Protein AF-F9P397-F1 (afdb_monomer_lite)

Radius of gyration: 23.8 Å; chains: 1; bounding box: 70×50×72 Å

Structure (mmCIF, N/CA/C/O backbone):
data_AF-F9P397-F1
#
_entry.id   AF-F9P397-F1
#
loop_
_atom_site.group_PDB
_atom_site.id
_atom_site.type_symbol
_atom_site.label_atom_id
_atom_site.label_alt_id
_atom_site.label_comp_id
_atom_site.label_asym_id
_atom_site.label_entity_id
_atom_site.label_seq_id
_atom_site.pdbx_PDB_ins_code
_atom_site.Cartn_x
_atom_site.Cartn_y
_atom_site.Cartn_z
_atom_site.occupancy
_atom_site.B_iso_or_equiv
_atom_site.auth_seq_id
_atom_site.auth_comp_id
_atom_site.auth_asym_id
_atom_site.auth_atom_id
_atom_site.pdbx_PDB_model_num
ATOM 1 N N . MET A 1 1 ? -5.891 0.994 -26.237 1.00 42.78 1 MET A N 1
ATOM 2 C CA . MET A 1 1 ? -5.093 -0.152 -25.740 1.00 42.78 1 MET A CA 1
ATOM 3 C C . MET A 1 1 ? -3.944 0.425 -24.921 1.00 42.78 1 MET A C 1
ATOM 5 O O . MET A 1 1 ? -3.364 1.389 -25.400 1.00 42.78 1 MET A O 1
ATOM 9 N N . SER A 1 2 ? -3.668 -0.052 -23.701 1.00 55.25 2 SER A N 1
ATOM 10 C CA . SER A 1 2 ? -2.572 0.517 -22.888 1.00 55.25 2 SER A CA 1
ATOM 11 C C . SER A 1 2 ? -1.212 0.108 -23.469 1.00 55.25 2 SER A C 1
ATOM 13 O O . SER A 1 2 ? -1.081 -1.001 -23.996 1.00 55.25 2 SER A O 1
ATOM 15 N N . GLU A 1 3 ? -0.221 1.001 -23.414 1.00 50.84 3 GLU A N 1
ATOM 16 C CA . GLU A 1 3 ? 1.127 0.749 -23.946 1.00 50.84 3 GLU A CA 1
ATOM 17 C C . GLU A 1 3 ? 1.761 -0.477 -23.272 1.00 50.84 3 GLU A C 1
ATOM 19 O O . GLU A 1 3 ? 2.402 -1.288 -23.938 1.00 50.84 3 GLU A O 1
ATOM 24 N N . LEU A 1 4 ? 1.482 -0.690 -21.982 1.00 57.59 4 LEU A N 1
ATOM 25 C CA . LEU A 1 4 ? 1.976 -1.843 -21.239 1.00 57.59 4 LEU A CA 1
ATOM 26 C C . LEU A 1 4 ? 1.345 -3.162 -21.695 1.00 57.59 4 LEU A C 1
ATOM 28 O O . LEU A 1 4 ? 2.050 -4.158 -21.822 1.00 57.59 4 LEU A O 1
ATOM 32 N N . LYS A 1 5 ? 0.048 -3.177 -22.034 1.00 54.59 5 LYS A N 1
ATOM 33 C CA . LYS A 1 5 ? -0.590 -4.369 -22.626 1.00 54.59 5 LYS A C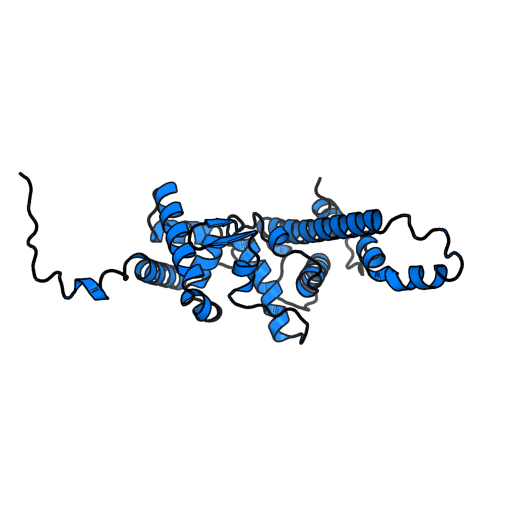A 1
ATOM 34 C C . LYS A 1 5 ? 0.059 -4.755 -23.952 1.00 54.59 5 LYS A C 1
ATOM 36 O O . LYS A 1 5 ? 0.233 -5.936 -24.221 1.00 54.59 5 LYS A O 1
ATOM 41 N N . ILE A 1 6 ? 0.426 -3.769 -24.771 1.00 54.84 6 ILE A N 1
ATOM 42 C CA . ILE A 1 6 ? 1.106 -4.007 -26.050 1.00 54.84 6 ILE A CA 1
ATOM 43 C C . ILE A 1 6 ? 2.504 -4.584 -25.805 1.00 54.84 6 ILE A C 1
ATOM 45 O O . ILE A 1 6 ? 2.870 -5.566 -26.445 1.00 54.84 6 ILE A O 1
ATOM 49 N N . VAL A 1 7 ? 3.257 -4.015 -24.860 1.00 58.03 7 VAL A N 1
ATOM 50 C CA . VAL A 1 7 ? 4.596 -4.494 -24.475 1.00 58.03 7 VAL A CA 1
ATOM 51 C C . VAL A 1 7 ? 4.536 -5.914 -23.917 1.00 58.03 7 VAL A C 1
ATOM 53 O O . VAL A 1 7 ? 5.318 -6.763 -24.329 1.00 58.03 7 VAL A O 1
ATOM 56 N N . TYR A 1 8 ? 3.576 -6.195 -23.039 1.00 55.41 8 TYR A N 1
ATOM 57 C CA . TYR A 1 8 ? 3.400 -7.510 -22.431 1.00 55.41 8 TYR A CA 1
ATOM 58 C C . TYR A 1 8 ? 2.980 -8.576 -23.453 1.00 55.41 8 TYR A C 1
ATOM 60 O O . TYR A 1 8 ? 3.548 -9.663 -23.482 1.00 55.41 8 TYR A O 1
ATOM 68 N N . VAL A 1 9 ? 2.044 -8.258 -24.354 1.00 53.66 9 VAL A N 1
ATOM 69 C CA . VAL A 1 9 ? 1.656 -9.163 -25.449 1.00 53.66 9 VAL A CA 1
ATOM 70 C C . VAL A 1 9 ? 2.827 -9.398 -26.406 1.00 53.66 9 VAL A C 1
ATOM 72 O O . VAL A 1 9 ? 3.059 -10.529 -26.819 1.00 53.66 9 VAL A O 1
ATOM 75 N N . GLN A 1 10 ? 3.610 -8.366 -26.731 1.00 52.22 10 GLN A N 1
ATOM 76 C CA . GLN A 1 10 ? 4.828 -8.530 -27.531 1.00 52.22 10 GLN A CA 1
ATOM 77 C C . GLN A 1 10 ? 5.868 -9.407 -26.826 1.00 52.22 10 GLN A C 1
ATOM 79 O O . GLN A 1 10 ? 6.505 -10.221 -27.488 1.00 52.22 10 GLN A O 1
ATOM 84 N N . TRP A 1 11 ? 6.017 -9.270 -25.507 1.00 56.38 11 TRP A N 1
ATOM 85 C CA . TRP A 1 11 ? 6.884 -10.122 -24.696 1.00 56.38 11 TRP A CA 1
ATOM 86 C C . TRP A 1 11 ? 6.433 -11.588 -24.758 1.00 56.38 11 TRP A C 1
ATOM 88 O O . TRP A 1 11 ? 7.216 -12.429 -25.201 1.00 56.38 11 TRP A O 1
ATOM 98 N N . LEU A 1 12 ? 5.158 -11.870 -24.453 1.00 50.62 12 LEU A N 1
ATOM 99 C CA . LEU A 1 12 ? 4.569 -13.216 -24.517 1.00 50.62 12 LEU A CA 1
ATOM 100 C C . LEU A 1 12 ? 4.739 -13.871 -25.897 1.00 50.62 12 LEU A C 1
ATOM 102 O O . LEU A 1 12 ? 5.145 -15.026 -25.991 1.00 50.62 12 LEU A O 1
ATOM 106 N N . LEU A 1 13 ? 4.454 -13.131 -26.973 1.00 45.09 13 LEU A N 1
ATOM 107 C CA . LEU A 1 13 ? 4.514 -13.643 -28.347 1.00 45.09 13 LEU A CA 1
ATOM 108 C C . LEU A 1 13 ? 5.947 -13.820 -28.873 1.00 45.09 13 LEU A C 1
ATOM 110 O O . LEU A 1 13 ? 6.147 -14.512 -29.868 1.00 45.09 13 LEU A O 1
ATOM 114 N N . SER A 1 14 ? 6.947 -13.190 -28.249 1.00 52.53 14 SER A N 1
ATOM 115 C CA . SER A 1 14 ? 8.327 -13.232 -28.746 1.00 52.53 14 SER A CA 1
ATOM 116 C C . SER A 1 14 ? 9.073 -14.528 -28.419 1.00 52.53 14 SER A C 1
ATOM 118 O O . SER A 1 14 ? 10.090 -14.797 -29.060 1.00 52.53 14 SER A O 1
ATOM 120 N N . GLY A 1 15 ? 8.606 -15.312 -27.435 1.00 40.78 15 GLY A N 1
ATOM 121 C CA . GLY A 1 15 ? 9.201 -16.598 -27.037 1.00 40.78 15 GLY A CA 1
ATOM 122 C C . GLY A 1 15 ? 10.684 -16.545 -26.632 1.00 40.78 15 GLY A C 1
ATOM 123 O O . GLY A 1 15 ? 11.325 -17.583 -26.494 1.00 40.78 15 GLY A O 1
ATOM 124 N N . LYS A 1 16 ? 11.255 -15.347 -26.470 1.00 41.28 16 LYS A N 1
ATOM 125 C CA . LYS A 1 16 ? 12.677 -15.102 -26.223 1.00 41.28 16 LYS A CA 1
ATOM 126 C C . LYS A 1 16 ? 12.863 -14.471 -24.844 1.00 41.28 16 LYS A C 1
ATOM 128 O O . LYS A 1 16 ? 12.171 -13.513 -24.510 1.00 41.28 16 LYS A O 1
ATOM 133 N N . LYS A 1 17 ? 13.884 -14.926 -24.104 1.00 40.09 17 LYS A N 1
ATOM 134 C CA . LYS A 1 17 ? 14.578 -14.110 -23.090 1.00 40.09 17 LYS A CA 1
ATOM 135 C C . LYS A 1 17 ? 15.349 -13.014 -23.840 1.00 40.09 17 LYS A C 1
ATOM 137 O O . LYS A 1 17 ? 16.535 -13.172 -24.115 1.00 40.09 17 LYS A O 1
ATOM 142 N N . PHE A 1 18 ? 14.673 -11.992 -24.358 1.00 37.94 18 PHE A N 1
ATOM 143 C CA . PHE A 1 18 ? 15.379 -10.933 -25.079 1.00 37.94 18 PHE A CA 1
ATOM 144 C C . PHE A 1 18 ? 16.164 -10.078 -24.080 1.00 37.94 18 PHE A C 1
ATOM 146 O O . PHE A 1 18 ? 15.567 -9.614 -23.116 1.00 37.94 18 PHE A O 1
ATOM 153 N N . PRO A 1 19 ? 17.445 -9.755 -24.331 1.00 35.03 19 PRO A N 1
ATOM 154 C CA . PRO A 1 19 ? 18.028 -8.583 -23.708 1.00 35.03 19 PRO A CA 1
ATOM 155 C C . PRO A 1 19 ? 17.227 -7.385 -24.218 1.00 35.03 19 PRO A C 1
ATOM 157 O O . PRO A 1 19 ? 17.003 -7.235 -25.423 1.00 35.03 19 PRO A O 1
ATOM 160 N N . PHE A 1 20 ? 16.741 -6.564 -23.301 1.00 35.12 20 PHE A N 1
ATOM 161 C CA . PHE A 1 20 ? 15.968 -5.364 -23.584 1.00 35.12 20 PHE A CA 1
ATOM 162 C C . PHE A 1 20 ? 16.726 -4.427 -24.558 1.00 35.12 20 PHE A C 1
ATOM 164 O O . PHE A 1 20 ? 17.438 -3.521 -24.141 1.00 35.12 20 PHE A O 1
ATOM 171 N N . SER A 1 21 ? 16.550 -4.569 -25.877 1.00 34.91 21 SER A N 1
ATOM 172 C CA . SER A 1 21 ? 16.725 -3.440 -26.800 1.00 34.91 21 SER A CA 1
ATOM 173 C C . SER A 1 21 ? 15.381 -2.718 -26.839 1.00 34.91 21 SER A C 1
ATOM 175 O O . SER A 1 21 ? 14.524 -2.973 -27.690 1.00 34.91 21 SER A O 1
ATOM 177 N N . SER A 1 22 ? 15.133 -1.915 -25.805 1.00 37.22 22 SER A N 1
ATOM 178 C CA . SER A 1 22 ? 13.841 -1.289 -25.546 1.00 37.22 22 SER A CA 1
ATOM 179 C C . SER A 1 22 ? 13.306 -0.562 -26.788 1.00 37.22 22 SER A C 1
ATOM 181 O O . SER A 1 22 ? 13.923 0.392 -27.258 1.00 37.22 22 SER A O 1
ATOM 183 N N . ARG A 1 23 ? 12.098 -0.906 -27.262 1.00 34.81 23 ARG A N 1
ATOM 184 C CA . ARG A 1 23 ? 11.327 0.011 -28.132 1.00 34.81 23 ARG A CA 1
ATOM 185 C C . ARG A 1 23 ? 10.947 1.303 -27.398 1.00 34.81 23 ARG A C 1
ATOM 187 O O . ARG A 1 23 ? 10.613 2.299 -28.033 1.00 34.81 23 ARG A O 1
ATOM 194 N N . PHE A 1 24 ? 11.091 1.329 -26.070 1.00 39.56 24 PHE A N 1
ATOM 195 C CA . PHE A 1 24 ? 11.226 2.554 -25.290 1.00 39.56 24 PHE A CA 1
ATOM 196 C C . PHE A 1 24 ? 12.606 3.187 -25.494 1.00 39.56 24 PHE A C 1
ATOM 198 O O . PHE A 1 24 ? 13.374 3.354 -24.550 1.00 39.56 24 PHE A O 1
ATOM 205 N N . ASN A 1 25 ? 12.875 3.676 -26.707 1.00 37.19 25 ASN A N 1
ATOM 206 C CA . ASN A 1 25 ? 13.951 4.649 -26.924 1.00 37.19 25 ASN A CA 1
ATOM 207 C C . ASN A 1 25 ? 13.824 5.869 -25.993 1.00 37.19 25 ASN A C 1
ATOM 209 O O . ASN A 1 25 ? 14.779 6.610 -25.863 1.00 37.19 25 ASN A O 1
ATOM 213 N N . PHE A 1 26 ? 12.692 6.056 -25.302 1.00 42.12 26 PHE A N 1
ATOM 214 C CA . PHE A 1 26 ? 12.519 6.996 -24.196 1.00 42.12 26 PHE A CA 1
ATOM 215 C C . PHE A 1 26 ? 13.572 6.811 -23.074 1.00 42.12 26 PHE A C 1
ATOM 217 O O . PHE A 1 26 ? 14.088 7.818 -22.583 1.00 42.12 26 PHE A O 1
ATOM 224 N N . ILE A 1 27 ? 13.929 5.573 -22.689 1.00 37.31 27 ILE A N 1
ATOM 225 C CA . ILE A 1 27 ? 14.946 5.346 -21.648 1.00 37.31 27 ILE A CA 1
ATOM 226 C C . ILE A 1 27 ? 16.283 5.909 -22.151 1.00 37.31 27 ILE A C 1
ATOM 228 O O . ILE A 1 27 ? 16.868 6.754 -21.480 1.00 37.31 27 ILE A O 1
ATOM 232 N N . TYR A 1 28 ? 16.688 5.598 -23.386 1.00 37.06 28 TYR A N 1
ATOM 233 C CA . TYR A 1 28 ? 17.885 6.173 -24.017 1.00 37.06 28 TYR A CA 1
ATOM 234 C C . TYR A 1 28 ? 17.794 7.695 -24.282 1.00 37.06 28 TYR A C 1
ATOM 236 O O . TYR A 1 28 ? 18.775 8.408 -24.068 1.00 37.06 28 TYR A O 1
ATOM 244 N N . ASP A 1 29 ? 16.623 8.224 -24.650 1.00 35.31 29 ASP A N 1
ATOM 245 C CA . ASP A 1 29 ? 16.348 9.661 -24.854 1.00 35.31 29 ASP A CA 1
ATOM 246 C C . ASP A 1 29 ? 16.457 10.455 -23.542 1.00 35.31 29 ASP A C 1
ATOM 248 O O . ASP A 1 29 ? 16.766 11.647 -23.554 1.00 35.31 29 ASP A O 1
ATOM 252 N N . SER A 1 30 ? 16.204 9.812 -22.396 1.00 39.41 30 SER A N 1
ATOM 253 C CA . SER A 1 30 ? 16.397 10.418 -21.074 1.00 39.41 30 SER A CA 1
ATOM 254 C C . SER A 1 30 ? 17.860 10.423 -20.608 1.00 39.41 30 SER A C 1
ATOM 256 O O . SER A 1 30 ? 18.200 11.177 -19.697 1.00 39.41 30 SER A O 1
ATOM 258 N N . PHE A 1 31 ? 18.738 9.668 -21.278 1.00 34.56 31 PHE A N 1
ATOM 259 C CA . PHE A 1 31 ? 20.175 9.591 -20.990 1.00 34.56 31 PHE A CA 1
ATOM 260 C C . PHE A 1 31 ? 21.072 10.310 -22.011 1.00 34.56 31 PHE A C 1
ATOM 262 O O . PHE A 1 31 ? 22.267 10.471 -21.768 1.00 34.56 31 PHE A O 1
ATOM 269 N N . SER A 1 32 ? 20.543 10.818 -23.129 1.00 32.12 32 SER A N 1
ATOM 270 C CA . SER A 1 32 ? 21.356 11.448 -24.182 1.00 32.12 32 SER A CA 1
ATOM 271 C C . SER A 1 32 ? 21.698 12.931 -23.941 1.00 32.12 32 SER A C 1
ATOM 273 O O . SER A 1 32 ? 21.863 13.688 -24.902 1.00 32.12 32 SER A O 1
ATOM 275 N N . PHE A 1 33 ? 21.838 13.382 -22.689 1.00 33.06 33 PHE A N 1
ATOM 276 C CA . PHE A 1 33 ? 22.311 14.750 -22.406 1.00 33.06 33 PHE A CA 1
ATOM 277 C C . PHE A 1 33 ? 23.766 14.971 -22.860 1.00 33.06 33 PHE A C 1
ATOM 279 O O . PHE A 1 33 ? 24.131 16.090 -23.213 1.00 33.06 33 PHE A O 1
ATOM 286 N N . GLY A 1 34 ? 24.569 13.906 -22.968 1.00 30.28 34 GLY A N 1
ATOM 287 C CA . GLY A 1 34 ? 25.976 13.987 -23.380 1.00 30.28 34 GLY A CA 1
ATOM 288 C C . GLY A 1 34 ? 26.230 14.357 -24.850 1.00 30.28 34 GLY A C 1
ATOM 289 O O . GLY A 1 34 ? 27.328 14.793 -25.174 1.00 30.28 34 GLY A O 1
ATOM 290 N N . LYS A 1 35 ? 25.240 14.235 -25.752 1.00 32.31 35 LYS A N 1
ATOM 291 C CA . LYS A 1 35 ? 25.408 14.584 -27.185 1.00 32.31 35 LYS A CA 1
ATOM 292 C C . LYS A 1 35 ? 24.838 15.949 -27.580 1.00 32.31 35 LYS A C 1
ATOM 294 O O . LYS A 1 35 ? 25.111 16.424 -28.678 1.00 32.31 35 LYS A O 1
ATOM 299 N N . VAL A 1 36 ? 24.058 16.590 -26.707 1.00 33.84 36 VAL A N 1
ATOM 300 C CA . VAL A 1 36 ? 23.522 17.941 -26.962 1.00 33.84 36 VAL A CA 1
ATOM 301 C C . VAL A 1 36 ? 24.533 19.017 -26.551 1.00 33.84 36 VAL A C 1
ATOM 303 O O . VAL A 1 36 ? 24.597 20.067 -27.183 1.00 33.84 36 VAL A O 1
ATOM 306 N N . VAL A 1 37 ? 25.387 18.732 -25.564 1.00 31.45 37 VAL A N 1
ATOM 307 C CA . VAL A 1 37 ? 26.407 19.679 -25.079 1.00 31.45 37 VAL A CA 1
ATOM 308 C C . VAL A 1 37 ? 27.549 19.872 -26.087 1.00 31.45 37 VAL A C 1
ATOM 310 O O . VAL A 1 37 ? 28.075 20.972 -26.207 1.00 31.45 37 VAL A O 1
ATOM 313 N N . THR A 1 38 ? 27.879 18.865 -26.901 1.00 31.59 38 THR A N 1
ATOM 314 C CA . THR A 1 38 ? 28.966 18.967 -27.896 1.00 31.59 38 THR A CA 1
ATOM 315 C C . THR A 1 38 ? 28.577 19.677 -29.195 1.00 31.59 38 THR A C 1
ATOM 317 O O . THR A 1 38 ? 29.457 20.092 -29.941 1.00 31.59 38 THR A O 1
ATOM 320 N N . ARG A 1 39 ? 27.281 19.883 -29.476 1.00 31.64 39 ARG A N 1
ATOM 321 C CA . ARG A 1 39 ? 26.818 20.677 -30.638 1.00 31.64 39 ARG A CA 1
ATOM 322 C C . ARG A 1 39 ? 26.494 22.138 -30.311 1.00 31.64 39 ARG A C 1
ATOM 324 O O . ARG A 1 39 ? 26.256 22.918 -31.228 1.00 31.64 39 ARG A O 1
ATOM 331 N N . ALA A 1 40 ? 26.500 22.518 -29.034 1.00 34.56 40 ALA A N 1
ATOM 332 C CA . ALA A 1 40 ? 26.113 23.854 -28.584 1.00 34.56 40 ALA A CA 1
ATOM 333 C C . ALA A 1 40 ? 27.257 24.887 -28.587 1.00 34.56 40 ALA A C 1
ATOM 335 O O . ALA A 1 40 ? 27.012 26.042 -28.260 1.00 34.56 40 ALA A O 1
ATOM 336 N N . GLN A 1 41 ? 28.481 24.515 -28.981 1.00 35.28 41 GLN A N 1
ATOM 337 C CA . GLN A 1 41 ? 29.607 25.461 -29.026 1.00 35.28 41 GLN A CA 1
ATOM 338 C C . GLN A 1 41 ? 29.612 26.390 -30.257 1.00 35.28 41 GLN A C 1
ATOM 340 O O . GLN A 1 41 ? 30.358 27.358 -30.256 1.00 35.28 41 GLN A O 1
ATOM 345 N N . ASN A 1 42 ? 28.750 26.177 -31.266 1.00 37.06 42 ASN A N 1
ATOM 346 C CA . ASN A 1 42 ? 28.844 26.905 -32.547 1.00 37.06 42 ASN A CA 1
ATOM 347 C C . ASN A 1 42 ? 27.616 27.746 -32.956 1.00 37.06 42 ASN A C 1
ATOM 349 O O . ASN A 1 42 ? 27.476 28.066 -34.133 1.00 37.06 42 ASN A O 1
ATOM 353 N N . SER A 1 43 ? 26.712 28.140 -32.049 1.00 39.88 43 SER A N 1
ATOM 354 C CA . SER A 1 43 ? 25.733 29.201 -32.381 1.00 39.88 43 SER A CA 1
ATOM 355 C C . SER A 1 43 ? 25.056 29.829 -31.156 1.00 39.88 43 SER A C 1
ATOM 357 O O . SER A 1 43 ? 23.950 29.463 -30.763 1.00 39.88 43 SER A O 1
ATOM 359 N N . GLU A 1 44 ? 25.662 30.879 -30.602 1.00 39.06 44 GLU A N 1
ATOM 360 C CA . GLU A 1 44 ? 25.071 31.696 -29.524 1.00 39.06 44 GLU A CA 1
ATOM 361 C C . GLU A 1 44 ? 23.792 32.466 -29.928 1.00 39.06 44 GLU A C 1
ATOM 363 O O . GLU A 1 44 ? 23.173 33.128 -29.100 1.00 39.06 44 GLU A O 1
ATOM 368 N N . LYS A 1 45 ? 23.319 32.357 -31.179 1.00 35.53 45 LYS A N 1
ATOM 369 C CA . LYS A 1 45 ? 22.138 33.091 -31.673 1.00 35.53 45 LYS A CA 1
ATOM 370 C C . LYS A 1 45 ? 20.822 32.297 -31.748 1.00 35.53 45 LYS A C 1
ATOM 372 O O . LYS A 1 45 ? 19.828 32.860 -32.193 1.00 35.53 45 LYS A O 1
ATOM 377 N N . CYS A 1 46 ? 20.744 31.046 -31.269 1.00 35.75 46 CYS A N 1
ATOM 378 C CA . CYS A 1 46 ? 19.498 30.241 -31.330 1.00 35.75 46 CYS A CA 1
ATOM 379 C C . CYS A 1 46 ? 18.925 29.748 -29.980 1.00 35.75 46 CYS A C 1
ATOM 381 O O . CYS A 1 46 ? 17.929 29.026 -29.951 1.00 35.75 46 CYS A O 1
ATOM 383 N N . ILE A 1 47 ? 19.488 30.155 -28.838 1.00 38.97 47 ILE A N 1
ATOM 384 C CA . ILE A 1 47 ? 19.214 29.520 -27.528 1.00 38.97 47 ILE A CA 1
ATOM 385 C C . ILE A 1 47 ? 17.926 30.035 -26.834 1.00 38.97 47 ILE A C 1
ATOM 387 O O . ILE A 1 47 ? 17.578 29.602 -25.741 1.00 38.97 47 ILE A O 1
ATOM 391 N N . LYS A 1 48 ? 17.130 30.909 -27.467 1.00 36.34 48 LYS A N 1
ATOM 392 C CA . LYS A 1 48 ? 15.811 31.307 -26.919 1.00 36.34 48 LYS A CA 1
ATOM 393 C C . LYS A 1 48 ? 14.668 30.364 -27.299 1.00 36.34 48 LYS A C 1
ATOM 395 O O . LYS A 1 48 ? 13.617 30.393 -26.659 1.00 36.34 48 LYS A O 1
ATOM 400 N N . VAL A 1 49 ? 14.866 29.479 -28.277 1.00 42.00 49 VAL A N 1
ATOM 401 C CA . VAL A 1 49 ? 13.894 28.425 -28.575 1.00 42.00 49 VAL A CA 1
ATOM 402 C C . VAL A 1 49 ? 14.191 27.221 -27.681 1.00 42.00 49 VAL A C 1
ATOM 404 O O . VAL A 1 49 ? 15.102 26.440 -27.939 1.00 42.00 49 VAL A O 1
ATOM 407 N N . SER A 1 50 ? 13.337 27.048 -26.664 1.00 48.41 50 SER A N 1
ATOM 408 C CA . SER A 1 50 ? 12.797 25.748 -26.223 1.00 48.41 50 SER A CA 1
ATOM 409 C C . SER A 1 50 ? 13.072 25.235 -24.801 1.00 48.41 50 SER A C 1
ATOM 411 O O . SER A 1 50 ? 12.739 24.080 -24.543 1.00 48.41 50 SER A O 1
ATOM 413 N N . VAL A 1 51 ? 13.518 26.049 -23.833 1.00 47.03 51 VAL A N 1
ATOM 414 C CA . VAL A 1 51 ? 13.508 25.624 -22.406 1.00 47.03 51 VAL A CA 1
ATOM 415 C C . VAL A 1 51 ? 12.115 25.114 -21.999 1.00 47.03 51 VAL A C 1
ATOM 417 O O . VAL A 1 51 ? 11.992 24.026 -21.440 1.00 47.03 51 VAL A O 1
ATOM 420 N N . ASN A 1 52 ? 11.056 25.815 -22.419 1.00 49.06 52 ASN A N 1
ATOM 421 C CA . ASN A 1 52 ? 9.671 25.392 -22.198 1.00 49.06 52 ASN A CA 1
ATOM 422 C C . ASN A 1 52 ? 9.327 24.078 -22.924 1.00 49.06 52 ASN A C 1
ATOM 424 O O . ASN A 1 52 ? 8.728 23.192 -22.328 1.00 49.06 52 ASN A O 1
ATOM 428 N N . LYS A 1 53 ? 9.735 23.888 -24.187 1.00 48.69 53 LYS A N 1
ATOM 429 C CA . LYS A 1 53 ? 9.458 22.644 -24.942 1.00 48.69 53 LYS A CA 1
ATOM 430 C C . LYS A 1 53 ? 10.185 21.438 -24.333 1.00 48.69 53 LYS A C 1
ATOM 432 O O . LYS A 1 53 ? 9.620 20.350 -24.270 1.00 48.69 53 LYS A O 1
ATOM 437 N N . LEU A 1 54 ? 11.427 21.629 -23.881 1.00 54.44 54 LEU A N 1
ATOM 438 C CA . LEU A 1 54 ? 12.220 20.613 -23.189 1.00 54.44 54 LEU A CA 1
ATOM 439 C C . LEU A 1 54 ? 11.620 20.282 -21.820 1.00 54.44 54 LEU A C 1
ATOM 441 O O . LEU A 1 54 ? 11.533 19.107 -21.471 1.00 54.44 54 LEU A O 1
ATOM 445 N N . HIS A 1 55 ? 11.152 21.291 -21.080 1.00 51.06 55 HIS A N 1
ATOM 446 C CA . HIS A 1 55 ? 10.416 21.102 -19.832 1.00 51.06 55 HIS A CA 1
ATOM 447 C C . HIS A 1 55 ? 9.140 20.277 -20.057 1.00 51.06 55 HIS A C 1
ATOM 449 O O . HIS A 1 55 ? 8.979 19.236 -19.426 1.00 51.06 55 HIS A O 1
ATOM 455 N N . TRP A 1 56 ? 8.300 20.640 -21.033 1.00 38.06 56 TRP A N 1
ATOM 456 C CA . TRP A 1 56 ? 7.095 19.874 -21.374 1.00 38.06 56 TRP A CA 1
ATOM 457 C C . TRP A 1 56 ? 7.403 18.446 -21.845 1.00 38.06 56 TRP A C 1
ATOM 459 O O . TRP A 1 56 ? 6.684 17.519 -21.474 1.00 38.06 56 TRP A O 1
ATOM 469 N N . LYS A 1 57 ? 8.500 18.226 -22.592 1.00 55.09 57 LYS A N 1
ATOM 470 C CA . LYS A 1 57 ? 8.957 16.873 -22.965 1.00 55.09 57 LYS A CA 1
ATOM 471 C C . LYS A 1 57 ? 9.376 16.064 -21.728 1.00 55.09 57 LYS A C 1
ATOM 473 O O . LYS A 1 57 ? 9.009 14.898 -21.627 1.00 55.09 57 LYS A O 1
ATOM 478 N N . ARG A 1 58 ? 10.085 16.669 -20.764 1.00 56.12 58 ARG A N 1
ATOM 479 C CA . ARG A 1 58 ? 10.459 16.018 -19.490 1.00 56.12 58 ARG A CA 1
ATOM 480 C C . ARG A 1 58 ? 9.235 15.676 -18.643 1.00 56.12 58 ARG A C 1
ATOM 482 O O . ARG A 1 58 ? 9.128 14.541 -18.196 1.00 56.12 58 ARG A O 1
ATOM 489 N N . VAL A 1 59 ? 8.307 16.618 -18.473 1.00 58.00 59 VAL A N 1
ATOM 490 C CA . VAL A 1 59 ? 7.049 16.412 -17.733 1.00 58.00 59 VAL A CA 1
ATOM 491 C C . VAL A 1 59 ? 6.214 15.310 -18.388 1.00 58.00 59 VAL A C 1
ATOM 493 O O . VAL A 1 59 ? 5.740 14.404 -17.706 1.00 58.00 59 VAL A O 1
ATOM 496 N N . SER A 1 60 ? 6.089 15.331 -19.718 1.00 59.47 60 SER A N 1
ATOM 497 C CA . SER A 1 60 ? 5.386 14.289 -20.473 1.00 59.47 60 SER A CA 1
ATOM 498 C C . SER A 1 60 ? 6.043 12.918 -20.302 1.00 59.47 60 SER A C 1
ATOM 500 O O . SER A 1 60 ? 5.346 11.938 -20.051 1.00 59.47 60 SER A O 1
ATOM 502 N N . ASN A 1 61 ? 7.375 12.842 -20.369 1.00 71.50 61 ASN A N 1
ATOM 503 C CA . ASN A 1 61 ? 8.104 11.593 -20.165 1.00 71.50 61 ASN A CA 1
ATOM 504 C C . ASN A 1 61 ? 7.965 11.072 -18.731 1.00 71.50 61 ASN A C 1
ATOM 506 O O . ASN A 1 61 ? 7.729 9.881 -18.563 1.00 71.50 61 ASN A O 1
ATOM 510 N N . LYS A 1 62 ? 8.041 11.942 -17.715 1.00 74.38 62 LYS A N 1
ATOM 511 C CA . LYS A 1 62 ? 7.827 11.551 -16.315 1.00 74.38 62 LYS A CA 1
ATOM 512 C C . LYS A 1 62 ? 6.427 10.969 -16.122 1.00 74.38 62 LYS A C 1
ATOM 514 O O . LYS A 1 62 ? 6.298 9.844 -15.667 1.00 74.38 62 LYS A O 1
ATOM 519 N N . LYS A 1 63 ? 5.393 11.645 -16.634 1.00 78.50 63 LYS A N 1
ATOM 520 C CA . LYS A 1 63 ? 4.011 11.140 -16.601 1.00 78.50 63 LYS A CA 1
ATOM 521 C C . LYS A 1 63 ? 3.853 9.786 -17.305 1.00 78.50 63 LYS A C 1
ATOM 523 O O . LYS A 1 63 ? 3.073 8.950 -16.857 1.00 78.50 63 LYS A O 1
ATOM 528 N N . LYS A 1 64 ? 4.577 9.553 -18.406 1.00 78.88 64 LYS A N 1
ATOM 529 C CA . LYS A 1 64 ? 4.598 8.245 -19.083 1.00 78.88 64 LYS A CA 1
ATOM 530 C C . LYS A 1 64 ? 5.256 7.167 -18.223 1.00 78.88 64 LYS A C 1
ATOM 532 O O . LYS A 1 64 ? 4.708 6.074 -18.146 1.00 78.88 64 LYS A O 1
ATOM 537 N N . MET A 1 65 ? 6.374 7.472 -17.561 1.00 80.62 65 MET A N 1
ATOM 538 C CA . MET A 1 65 ? 7.012 6.547 -16.617 1.00 80.62 65 MET A CA 1
ATOM 539 C C . MET A 1 65 ? 6.099 6.233 -15.427 1.00 80.62 65 MET A C 1
ATOM 541 O O . MET A 1 65 ? 5.928 5.066 -15.091 1.00 80.62 65 MET A O 1
ATOM 545 N N . ASP A 1 66 ? 5.472 7.254 -14.837 1.00 85.62 66 ASP A N 1
ATOM 546 C CA . ASP A 1 66 ? 4.532 7.091 -13.724 1.00 85.62 66 ASP A CA 1
ATOM 547 C C . ASP A 1 66 ? 3.381 6.159 -14.129 1.00 85.62 66 ASP A C 1
ATOM 549 O O . ASP A 1 66 ? 3.048 5.206 -13.425 1.00 85.62 66 ASP A O 1
ATOM 553 N N . ASN A 1 67 ? 2.804 6.402 -15.313 1.00 84.94 67 ASN A N 1
ATOM 554 C CA . ASN A 1 67 ? 1.750 5.566 -15.877 1.00 84.94 67 ASN A CA 1
ATOM 555 C C . ASN A 1 67 ? 2.229 4.135 -16.135 1.00 84.94 67 ASN A C 1
ATOM 557 O O . ASN A 1 67 ? 1.481 3.207 -15.855 1.00 84.94 67 ASN A O 1
ATOM 561 N N . PHE A 1 68 ? 3.448 3.952 -16.647 1.00 84.06 68 PHE A N 1
ATOM 562 C CA . PHE A 1 68 ? 4.027 2.633 -16.894 1.00 84.06 68 PHE A CA 1
ATOM 563 C C . PHE A 1 68 ? 4.165 1.831 -15.593 1.00 84.06 68 PHE A C 1
ATOM 565 O O . PHE A 1 68 ? 3.664 0.710 -15.518 1.00 84.06 68 PHE A O 1
ATOM 572 N N . CYS A 1 69 ? 4.750 2.419 -14.544 1.00 88.75 69 CYS A N 1
ATOM 573 C CA . CYS A 1 69 ? 4.865 1.765 -13.237 1.00 88.75 69 CYS A CA 1
ATOM 574 C C . CYS A 1 69 ? 3.488 1.461 -12.627 1.00 88.75 69 CYS A C 1
ATOM 576 O O . CYS A 1 69 ? 3.264 0.361 -12.125 1.00 88.75 69 CYS A O 1
ATOM 578 N N . ARG A 1 70 ? 2.534 2.397 -12.720 1.00 90.31 70 ARG A N 1
ATOM 579 C CA . ARG A 1 70 ? 1.166 2.179 -12.228 1.00 90.31 70 ARG A CA 1
ATOM 580 C C . ARG A 1 70 ? 0.453 1.053 -12.975 1.00 90.31 70 ARG A C 1
ATOM 582 O O . ARG A 1 70 ? -0.170 0.199 -12.353 1.00 90.31 70 ARG A O 1
ATOM 589 N N . GLU A 1 71 ? 0.515 1.052 -14.306 1.00 88.19 71 GLU A N 1
ATOM 590 C CA . GLU A 1 71 ? -0.110 0.016 -15.134 1.00 88.19 71 GLU A CA 1
ATOM 591 C C . GLU A 1 71 ? 0.489 -1.363 -14.873 1.00 88.19 71 GLU A C 1
ATOM 593 O O . GLU A 1 71 ? -0.251 -2.343 -14.904 1.00 88.19 71 GLU A O 1
ATOM 598 N N . TYR A 1 72 ? 1.792 -1.436 -14.587 1.00 88.12 72 TYR A N 1
ATOM 599 C CA . TYR A 1 72 ? 2.443 -2.680 -14.202 1.00 88.12 72 TYR A CA 1
ATOM 600 C C . TYR A 1 72 ? 1.840 -3.221 -12.910 1.00 88.12 72 TYR A C 1
ATOM 602 O O . TYR A 1 72 ? 1.337 -4.339 -12.910 1.00 88.12 72 TYR A O 1
ATOM 610 N N . LEU A 1 73 ? 1.813 -2.410 -11.846 1.00 90.69 73 LEU A N 1
ATOM 611 C CA . LEU A 1 73 ? 1.271 -2.810 -10.543 1.00 90.69 73 LEU A CA 1
ATOM 612 C C . LEU A 1 73 ? -0.186 -3.278 -10.670 1.00 90.69 73 LEU A C 1
ATOM 614 O O . LEU A 1 73 ? -0.508 -4.388 -10.255 1.00 90.69 73 LEU A O 1
ATOM 618 N N . LEU A 1 74 ? -1.027 -2.519 -11.378 1.00 88.75 74 LEU A N 1
ATOM 619 C CA . LEU A 1 74 ? -2.417 -2.906 -11.654 1.00 88.75 74 LEU A CA 1
ATOM 620 C C . LEU A 1 74 ? -2.553 -4.187 -12.491 1.00 88.75 74 LEU A C 1
ATOM 622 O O . LEU A 1 74 ? -3.575 -4.870 -12.418 1.00 88.75 74 LEU A O 1
ATOM 626 N N . LEU A 1 75 ? -1.578 -4.488 -13.352 1.00 85.88 75 LEU A N 1
ATOM 627 C CA . LEU A 1 75 ? -1.568 -5.730 -14.119 1.00 85.88 75 LEU A CA 1
ATOM 628 C C . LEU A 1 75 ? -1.221 -6.916 -13.223 1.00 85.88 75 LEU A C 1
ATOM 630 O O . LEU A 1 75 ? -1.798 -7.986 -13.412 1.00 85.88 75 LEU A O 1
ATOM 634 N N . THR A 1 76 ? -0.339 -6.716 -12.240 1.00 84.44 76 THR A N 1
ATOM 635 C CA . THR A 1 76 ? 0.006 -7.773 -11.291 1.00 84.44 76 THR A CA 1
ATOM 636 C C . THR A 1 76 ? -1.247 -8.275 -10.560 1.00 84.44 76 THR A C 1
ATOM 638 O O . THR A 1 76 ? -1.390 -9.481 -10.404 1.00 84.44 76 THR A O 1
ATOM 641 N N . ASP A 1 77 ? -2.206 -7.410 -10.201 1.00 83.12 77 ASP A N 1
ATOM 642 C CA . ASP A 1 77 ? -3.474 -7.820 -9.557 1.00 83.12 77 ASP A CA 1
ATOM 643 C C . ASP A 1 77 ? -4.297 -8.820 -10.390 1.00 83.12 77 ASP A C 1
ATOM 645 O O . ASP A 1 77 ? -5.159 -9.520 -9.869 1.00 83.12 77 ASP A O 1
ATOM 649 N N . LYS A 1 78 ? -4.097 -8.841 -11.712 1.00 83.69 78 LYS A N 1
ATOM 650 C CA . LYS A 1 78 ? -4.836 -9.712 -12.640 1.00 83.69 78 LYS A CA 1
ATOM 651 C C . LYS A 1 78 ? -4.066 -10.970 -13.004 1.00 83.69 78 LYS A C 1
ATOM 653 O O . LYS A 1 78 ? -4.664 -11.921 -13.499 1.00 83.69 78 LYS A O 1
ATOM 658 N N . LEU A 1 79 ? -2.747 -10.925 -12.863 1.00 80.00 79 LEU A N 1
ATOM 659 C CA . LEU A 1 79 ? -1.815 -11.934 -13.337 1.00 80.00 79 LEU A CA 1
ATOM 660 C C . LEU A 1 79 ? -0.670 -12.030 -12.329 1.00 80.00 79 LEU A C 1
ATOM 662 O O . LEU A 1 79 ? 0.400 -11.455 -12.536 1.00 80.00 79 LEU A O 1
ATOM 666 N N . ASP A 1 80 ? -0.908 -12.778 -11.252 1.00 71.00 80 ASP A N 1
ATOM 667 C CA . ASP A 1 80 ? 0.050 -12.953 -10.153 1.00 71.00 80 ASP A CA 1
ATOM 668 C C . ASP A 1 80 ? 1.428 -13.422 -10.644 1.00 71.00 80 ASP A C 1
ATOM 670 O O . ASP A 1 80 ? 2.448 -12.992 -10.122 1.00 71.00 80 ASP A O 1
ATOM 674 N N . SER A 1 81 ? 1.480 -14.212 -11.722 1.00 74.25 81 SER A N 1
ATOM 675 C CA . SER A 1 81 ? 2.723 -14.729 -12.312 1.00 74.25 81 SER A CA 1
ATOM 676 C C . SER A 1 81 ? 3.649 -13.668 -12.922 1.00 74.25 81 SER A C 1
ATOM 678 O O . SER A 1 81 ? 4.770 -13.992 -13.306 1.00 74.25 81 SER A O 1
ATOM 680 N N . ILE A 1 82 ? 3.184 -12.427 -13.108 1.00 75.81 82 ILE A N 1
ATOM 681 C CA . ILE A 1 82 ? 4.016 -11.329 -13.633 1.00 75.81 82 ILE A CA 1
ATOM 682 C C . ILE A 1 82 ? 4.952 -10.785 -12.557 1.00 75.81 82 ILE A C 1
ATOM 684 O O . ILE A 1 82 ? 5.974 -10.191 -12.885 1.00 75.81 82 ILE A O 1
ATOM 688 N N . PHE A 1 83 ? 4.617 -10.983 -11.290 1.00 82.12 83 PHE A N 1
ATOM 689 C CA . PHE A 1 83 ? 5.428 -10.527 -10.184 1.00 82.12 83 PHE A CA 1
ATOM 690 C C . PHE A 1 83 ? 6.072 -11.723 -9.487 1.00 82.12 83 PHE A C 1
ATOM 692 O O . PHE A 1 83 ? 5.423 -12.737 -9.241 1.00 82.12 83 PHE A O 1
ATOM 699 N N . THR A 1 84 ? 7.357 -11.605 -9.172 1.00 80.81 84 THR A N 1
ATOM 700 C CA . THR A 1 84 ? 8.068 -12.579 -8.343 1.00 80.81 84 THR A CA 1
ATOM 701 C C . THR A 1 84 ? 8.704 -11.892 -7.145 1.00 80.81 84 THR A C 1
ATOM 703 O O . THR A 1 84 ? 9.295 -10.818 -7.280 1.00 80.81 84 THR A O 1
ATOM 706 N N . ASN A 1 85 ? 8.619 -12.554 -5.991 1.00 73.94 85 ASN A N 1
ATOM 707 C CA . ASN A 1 85 ? 9.284 -12.133 -4.757 1.00 73.94 85 ASN A CA 1
ATOM 708 C C . ASN A 1 85 ? 10.790 -12.463 -4.779 1.00 73.94 85 ASN A C 1
ATOM 710 O O . ASN A 1 85 ? 11.541 -11.960 -3.946 1.00 73.94 85 ASN A O 1
ATOM 714 N N . ASP A 1 86 ? 11.240 -13.300 -5.723 1.00 68.31 86 ASP A N 1
ATOM 715 C CA . ASP A 1 86 ? 12.641 -13.708 -5.856 1.00 68.31 86 ASP A CA 1
ATOM 716 C C . ASP A 1 86 ? 13.445 -12.634 -6.613 1.00 68.31 86 ASP A C 1
ATOM 718 O O . ASP A 1 86 ? 13.624 -12.717 -7.835 1.00 68.31 86 ASP A O 1
ATOM 722 N N . PHE A 1 87 ? 13.931 -11.623 -5.893 1.00 62.66 87 PHE A N 1
ATOM 723 C CA . PHE A 1 87 ? 14.746 -10.547 -6.465 1.00 62.66 87 PHE A CA 1
ATOM 724 C C . PHE A 1 87 ? 16.114 -11.035 -6.979 1.00 62.66 87 PHE A C 1
ATOM 726 O O . PHE A 1 87 ? 16.755 -11.877 -6.353 1.00 62.66 87 PHE A O 1
ATOM 733 N N . TYR A 1 88 ? 16.565 -10.501 -8.123 1.00 56.25 88 TYR A N 1
ATOM 734 C CA . TYR A 1 88 ? 17.773 -10.925 -8.857 1.00 56.25 88 TYR A CA 1
ATOM 735 C C . TYR A 1 88 ? 17.840 -12.428 -9.180 1.00 56.25 88 TYR A C 1
ATOM 737 O O . TYR A 1 88 ? 18.923 -13.001 -9.303 1.00 56.25 88 TYR A O 1
ATOM 745 N N . SER A 1 89 ? 16.688 -13.080 -9.336 1.00 58.16 89 SER A N 1
ATOM 746 C CA . SER A 1 89 ? 16.624 -14.452 -9.837 1.00 58.16 89 SER A CA 1
ATOM 747 C C . SER A 1 89 ? 16.380 -14.478 -11.345 1.00 58.16 89 SER A C 1
ATOM 749 O O . SER A 1 89 ? 15.739 -13.587 -11.900 1.00 58.16 89 SER A O 1
ATOM 751 N N . ASP A 1 90 ? 16.767 -15.574 -12.003 1.00 59.03 90 ASP A N 1
ATOM 752 C CA . ASP A 1 90 ? 16.405 -15.854 -13.405 1.00 59.03 90 ASP A CA 1
ATOM 753 C C . ASP A 1 90 ? 14.883 -15.936 -13.649 1.00 59.03 90 ASP A C 1
ATOM 755 O O . ASP A 1 90 ? 14.442 -16.094 -14.792 1.00 59.03 90 ASP A O 1
ATOM 759 N N . LYS A 1 91 ? 14.080 -15.880 -12.576 1.00 64.25 91 LYS A N 1
ATOM 760 C CA . LYS A 1 91 ? 12.617 -15.867 -12.610 1.00 64.25 91 LYS A CA 1
ATOM 761 C C . LYS A 1 91 ? 12.051 -14.452 -12.762 1.00 64.25 91 LYS A C 1
ATOM 763 O O . LYS A 1 91 ? 10.878 -14.327 -13.108 1.00 64.25 91 LYS A O 1
ATOM 768 N N . GLN A 1 92 ? 12.838 -13.399 -12.508 1.00 66.44 92 GLN A N 1
ATOM 769 C CA . GLN A 1 92 ? 12.397 -12.026 -12.753 1.00 66.44 92 GLN A CA 1
ATOM 770 C C . GLN A 1 92 ? 12.276 -11.771 -14.250 1.00 66.44 92 GLN A C 1
ATOM 772 O O . GLN A 1 92 ? 13.174 -12.074 -15.034 1.00 66.44 92 GLN A O 1
ATOM 777 N N . ASN A 1 93 ? 11.154 -11.178 -14.649 1.00 72.81 93 ASN A N 1
ATOM 778 C CA . ASN A 1 93 ? 11.002 -10.697 -16.012 1.00 72.81 93 ASN A CA 1
ATOM 779 C C . ASN A 1 93 ? 11.563 -9.275 -16.151 1.00 72.81 93 ASN A C 1
ATOM 781 O O . ASN A 1 93 ? 11.593 -8.483 -15.208 1.00 72.81 93 ASN A O 1
ATOM 785 N N . ASP A 1 94 ? 11.956 -8.927 -17.371 1.00 71.38 94 ASP A N 1
ATOM 786 C CA . ASP A 1 94 ? 12.569 -7.632 -17.662 1.00 71.38 94 ASP A CA 1
ATOM 787 C C . ASP A 1 94 ? 11.635 -6.429 -17.416 1.00 71.38 94 ASP A C 1
ATOM 789 O O . ASP A 1 94 ? 12.096 -5.296 -17.235 1.00 71.38 94 ASP A O 1
ATOM 793 N N . ILE A 1 95 ? 10.314 -6.649 -17.416 1.00 77.12 95 ILE A N 1
ATOM 794 C CA . ILE A 1 95 ? 9.326 -5.604 -17.117 1.00 77.12 95 ILE A CA 1
ATOM 795 C C . ILE A 1 95 ? 9.398 -5.258 -15.629 1.00 77.12 95 ILE A C 1
ATOM 797 O O . ILE A 1 95 ? 9.492 -4.077 -15.295 1.00 77.12 95 ILE A O 1
ATOM 801 N N . GLN A 1 96 ? 9.429 -6.271 -14.758 1.00 80.75 96 GLN A N 1
ATOM 802 C CA . GLN A 1 96 ? 9.646 -6.109 -13.325 1.00 80.75 96 GLN A CA 1
ATOM 803 C C . GLN A 1 96 ? 10.961 -5.361 -13.068 1.00 80.75 96 GLN A C 1
ATOM 805 O O . GLN A 1 96 ? 10.934 -4.319 -12.419 1.00 80.75 96 GLN A O 1
ATOM 810 N N . LEU A 1 97 ? 12.074 -5.797 -13.675 1.00 76.12 97 LEU A N 1
ATOM 811 C CA . LEU A 1 97 ? 13.380 -5.127 -13.552 1.00 76.12 97 LEU A CA 1
ATOM 812 C C . LEU A 1 97 ? 13.332 -3.649 -13.973 1.00 76.12 97 LEU A C 1
ATOM 814 O O . LEU A 1 97 ? 13.908 -2.780 -13.317 1.00 76.12 97 LEU A O 1
ATOM 818 N N . SER A 1 98 ? 12.621 -3.338 -15.061 1.00 78.00 98 SER A N 1
ATOM 819 C CA . SER A 1 98 ? 12.461 -1.961 -15.543 1.00 78.00 98 SER A CA 1
ATOM 820 C C . SER A 1 98 ? 11.660 -1.095 -14.568 1.00 78.00 98 SER A C 1
ATOM 822 O O . SER A 1 98 ? 12.005 0.066 -14.340 1.00 78.00 98 SER A O 1
ATOM 824 N N . VAL A 1 99 ? 10.592 -1.644 -13.986 1.00 83.25 99 VAL A N 1
ATOM 825 C CA . VAL A 1 99 ? 9.752 -0.944 -13.004 1.00 83.25 99 VAL A CA 1
ATOM 826 C C . VAL A 1 99 ? 10.508 -0.723 -11.699 1.00 83.25 99 VAL A C 1
ATOM 828 O O . VAL A 1 99 ? 10.528 0.403 -11.201 1.00 83.25 99 VAL A O 1
ATOM 831 N N . GLU A 1 100 ? 11.192 -1.752 -11.197 1.00 81.38 100 GLU A N 1
ATOM 832 C CA . GLU A 1 100 ? 12.084 -1.658 -10.039 1.00 81.38 100 GLU A CA 1
ATOM 833 C C . GLU A 1 100 ? 13.128 -0.562 -10.260 1.00 81.38 100 GLU A C 1
ATOM 835 O O . GLU A 1 100 ? 13.284 0.327 -9.426 1.00 81.38 100 GLU A O 1
ATOM 840 N N . TYR A 1 101 ? 13.781 -0.541 -11.424 1.00 77.75 101 TYR A N 1
ATOM 841 C CA . TYR A 1 101 ? 14.752 0.494 -11.770 1.00 77.75 101 TYR A CA 1
ATOM 842 C C . TYR A 1 101 ? 14.156 1.913 -11.735 1.00 77.75 101 TYR A C 1
ATOM 844 O O . TYR A 1 101 ? 14.759 2.834 -11.173 1.00 77.75 101 TYR A O 1
ATOM 852 N N . LEU A 1 102 ? 12.979 2.119 -12.332 1.00 81.75 102 LEU A N 1
ATOM 853 C CA . LEU A 1 102 ? 12.331 3.432 -12.394 1.00 81.75 102 LEU A CA 1
ATOM 854 C C . LEU A 1 102 ? 11.897 3.936 -11.012 1.00 81.75 102 LEU A C 1
ATOM 856 O O . LEU A 1 102 ? 12.146 5.101 -10.687 1.00 81.75 102 LEU A O 1
ATOM 860 N N . LEU A 1 103 ? 11.303 3.059 -10.197 1.00 83.62 103 LEU A N 1
ATOM 861 C CA . LEU A 1 103 ? 10.905 3.357 -8.818 1.00 83.62 103 LEU A CA 1
ATOM 862 C C . LEU A 1 103 ? 12.130 3.662 -7.949 1.00 83.62 103 LEU A C 1
ATOM 864 O O . LEU A 1 103 ? 12.170 4.673 -7.249 1.00 83.62 103 LEU A O 1
ATOM 868 N N . ASN A 1 104 ? 13.187 2.862 -8.084 1.00 74.62 104 ASN A N 1
ATOM 869 C CA . ASN A 1 104 ? 14.387 2.969 -7.257 1.00 74.62 104 ASN A CA 1
ATOM 870 C C . ASN A 1 104 ? 15.309 4.136 -7.639 1.00 74.62 104 ASN A C 1
ATOM 872 O O . ASN A 1 104 ? 16.194 4.499 -6.860 1.00 74.62 104 ASN A O 1
ATOM 876 N N . THR A 1 105 ? 15.143 4.741 -8.815 1.00 71.38 105 THR A N 1
ATOM 877 C CA . THR A 1 105 ? 15.957 5.890 -9.252 1.00 71.38 105 THR A CA 1
ATOM 878 C C . THR A 1 105 ? 15.266 7.240 -9.055 1.00 71.38 105 THR A C 1
ATOM 880 O O . THR A 1 105 ? 15.766 8.249 -9.552 1.00 71.38 105 THR A O 1
ATOM 883 N N . ASN A 1 106 ? 14.141 7.278 -8.324 1.00 69.12 106 ASN A N 1
ATOM 884 C CA . ASN A 1 106 ? 13.317 8.476 -8.105 1.00 69.12 106 ASN A CA 1
ATOM 885 C C . ASN A 1 106 ? 12.964 9.204 -9.420 1.00 69.12 106 ASN A C 1
ATOM 887 O O . ASN A 1 106 ? 12.840 10.429 -9.484 1.00 69.12 106 ASN A O 1
ATOM 891 N N . LYS A 1 107 ? 12.859 8.436 -10.514 1.00 75.19 107 LYS A N 1
ATOM 892 C CA . LYS A 1 107 ? 12.520 8.953 -11.846 1.00 75.19 107 LYS A CA 1
ATOM 893 C C . LYS A 1 107 ? 11.020 9.116 -12.036 1.00 75.19 107 LYS A C 1
ATOM 895 O O . LYS A 1 107 ? 10.603 9.801 -12.967 1.00 75.19 107 LYS A O 1
ATOM 900 N N . VAL A 1 108 ? 10.242 8.522 -11.141 1.00 82.12 108 VAL A N 1
ATOM 901 C CA . VAL A 1 108 ? 8.786 8.578 -11.113 1.00 82.12 108 VAL A CA 1
ATOM 902 C C . VAL A 1 108 ? 8.298 9.402 -9.934 1.00 82.12 108 VAL A C 1
ATOM 904 O O . VAL A 1 108 ? 8.974 9.536 -8.919 1.00 82.12 108 VAL A O 1
ATOM 907 N N . ASP A 1 109 ? 7.131 10.001 -10.097 1.00 88.12 109 ASP A N 1
ATOM 908 C CA . ASP A 1 109 ? 6.393 10.619 -9.007 1.00 88.12 109 ASP A CA 1
ATOM 909 C C . ASP A 1 109 ? 5.543 9.550 -8.316 1.00 88.12 109 ASP A C 1
ATOM 911 O O . ASP A 1 109 ? 4.571 9.049 -8.891 1.00 88.12 109 ASP A O 1
ATOM 915 N N . LEU A 1 110 ? 5.921 9.187 -7.088 1.00 89.25 110 LEU A N 1
ATOM 916 C CA . LEU A 1 110 ? 5.250 8.120 -6.352 1.00 89.25 110 LEU A CA 1
ATOM 917 C C . LEU A 1 110 ? 3.761 8.431 -6.144 1.00 89.25 110 LEU A C 1
ATOM 919 O O . LEU A 1 110 ? 2.956 7.509 -6.243 1.00 89.25 110 LEU A O 1
ATOM 923 N N . SER A 1 111 ? 3.378 9.708 -6.007 1.00 89.81 111 SER A N 1
ATOM 924 C CA . SER A 1 111 ? 1.973 10.127 -5.888 1.00 89.81 111 SER A CA 1
ATOM 925 C C . SER A 1 111 ? 1.126 9.687 -7.089 1.00 89.81 111 SER A C 1
ATOM 927 O O . SER A 1 111 ? 0.018 9.167 -6.931 1.00 89.81 111 SER A O 1
ATOM 929 N N . ASN A 1 112 ? 1.679 9.801 -8.301 1.00 88.44 112 ASN A N 1
ATOM 930 C CA . ASN A 1 112 ? 1.026 9.380 -9.540 1.00 88.44 112 ASN A CA 1
ATOM 931 C C . ASN A 1 112 ? 1.004 7.857 -9.699 1.00 88.44 112 ASN A C 1
ATOM 933 O O . ASN A 1 112 ? 0.096 7.325 -10.349 1.00 88.44 112 ASN A O 1
ATOM 937 N N . VAL A 1 113 ? 2.002 7.164 -9.142 1.00 90.06 113 VAL A N 1
ATOM 938 C CA . VAL A 1 113 ? 2.094 5.701 -9.175 1.00 90.06 113 VAL A CA 1
ATOM 939 C C . VAL A 1 113 ? 1.077 5.077 -8.223 1.00 90.06 113 VAL A C 1
ATOM 941 O O . VAL A 1 113 ? 0.357 4.173 -8.641 1.00 90.06 113 VAL A O 1
ATOM 944 N N . ILE A 1 114 ? 0.963 5.577 -6.985 1.00 91.06 114 ILE A N 1
ATOM 945 C CA . ILE A 1 114 ? 0.045 5.023 -5.972 1.00 91.06 114 ILE A CA 1
ATOM 946 C C . ILE A 1 114 ? -1.424 5.361 -6.230 1.00 91.06 114 ILE A C 1
ATOM 948 O O . ILE A 1 114 ? -2.320 4.724 -5.669 1.00 91.06 114 ILE A O 1
ATOM 952 N N . ALA A 1 115 ? -1.693 6.355 -7.080 1.00 86.25 115 ALA A N 1
ATOM 953 C CA . ALA A 1 115 ? -3.043 6.754 -7.435 1.00 86.25 115 ALA A CA 1
ATOM 954 C C . ALA A 1 115 ? -3.856 5.550 -7.947 1.00 86.25 115 ALA A C 1
ATOM 956 O O . ALA A 1 115 ? -3.521 4.928 -8.952 1.00 86.25 115 ALA A O 1
ATOM 957 N N . ASN A 1 116 ? -4.971 5.256 -7.275 1.00 83.44 116 ASN A N 1
ATOM 958 C CA . ASN A 1 116 ? -5.893 4.158 -7.594 1.00 83.44 116 ASN A CA 1
ATOM 959 C C . ASN A 1 116 ? -5.317 2.729 -7.523 1.00 83.44 116 ASN A C 1
ATOM 961 O O . ASN A 1 116 ? -5.954 1.820 -8.057 1.00 83.44 116 ASN A O 1
ATOM 965 N N . LEU A 1 117 ? -4.179 2.498 -6.860 1.00 90.88 117 LEU A N 1
ATOM 966 C CA . LEU A 1 117 ? -3.718 1.131 -6.602 1.00 90.88 117 LEU A CA 1
ATOM 967 C C . LEU A 1 117 ? -4.632 0.403 -5.605 1.00 90.88 117 LEU A C 1
ATOM 969 O O . LEU A 1 117 ? -5.220 1.016 -4.704 1.00 90.88 117 LEU A O 1
ATOM 973 N N . SER A 1 118 ? -4.755 -0.911 -5.793 1.00 91.06 118 SER A N 1
ATOM 974 C CA . SER A 1 118 ? -5.383 -1.824 -4.835 1.00 91.06 118 SER A CA 1
ATOM 975 C C . SER A 1 118 ? -4.456 -2.092 -3.644 1.00 91.06 118 SER A C 1
ATOM 977 O O . SER A 1 118 ? -3.272 -1.752 -3.673 1.00 91.06 118 SER A O 1
ATOM 979 N N . VAL A 1 119 ? -4.982 -2.745 -2.605 1.00 92.62 119 VAL A N 1
ATOM 980 C CA . VAL A 1 119 ? -4.170 -3.204 -1.470 1.00 92.62 119 VAL A CA 1
ATOM 981 C C . VAL A 1 119 ? -3.061 -4.163 -1.925 1.00 92.62 119 VAL A C 1
ATOM 983 O O . VAL A 1 119 ? -1.919 -4.001 -1.513 1.00 92.62 119 VAL A O 1
ATOM 986 N N . SER A 1 120 ? -3.351 -5.096 -2.840 1.00 90.69 120 SER A N 1
ATOM 987 C CA . SER A 1 120 ? -2.358 -6.067 -3.317 1.00 90.69 120 SER A CA 1
ATOM 988 C C . SER A 1 120 ? -1.253 -5.395 -4.132 1.00 90.69 120 SER A C 1
ATOM 990 O O . SER A 1 120 ? -0.073 -5.649 -3.907 1.00 90.69 120 SER A O 1
ATOM 992 N N . SER A 1 121 ? -1.616 -4.469 -5.022 1.00 91.12 121 SER A N 1
ATOM 993 C CA . SER A 1 121 ? -0.650 -3.650 -5.760 1.00 91.12 121 SER A CA 1
ATOM 994 C C . SER A 1 121 ? 0.244 -2.819 -4.832 1.00 91.12 121 SER A C 1
ATOM 996 O O . SER A 1 121 ? 1.429 -2.653 -5.114 1.00 91.12 121 SER A O 1
ATOM 998 N N . LEU A 1 122 ? -0.305 -2.289 -3.731 1.00 93.25 122 LEU A N 1
ATOM 999 C CA . LEU A 1 122 ? 0.461 -1.524 -2.743 1.00 93.25 122 LEU A CA 1
ATOM 1000 C C . LEU A 1 122 ? 1.433 -2.404 -1.948 1.00 93.25 122 LEU A C 1
ATOM 1002 O O . LEU A 1 122 ? 2.560 -1.976 -1.723 1.00 93.25 122 LEU A O 1
ATOM 1006 N N . LEU A 1 123 ? 1.041 -3.627 -1.579 1.00 92.25 123 LEU A N 1
ATOM 1007 C CA . LEU A 1 123 ? 1.933 -4.591 -0.917 1.00 92.25 123 LEU A CA 1
ATOM 1008 C C . LEU A 1 123 ? 3.119 -4.974 -1.818 1.00 92.25 123 LEU A C 1
ATOM 1010 O O . LEU A 1 123 ? 4.262 -5.003 -1.371 1.00 92.25 123 LEU A O 1
ATOM 1014 N N . ARG A 1 124 ? 2.881 -5.165 -3.120 1.00 90.25 124 ARG A N 1
ATOM 1015 C CA . ARG A 1 124 ? 3.952 -5.440 -4.098 1.00 90.25 124 ARG A CA 1
ATOM 1016 C C . ARG A 1 124 ? 4.858 -4.238 -4.328 1.00 90.25 124 ARG A C 1
ATOM 1018 O O . ARG A 1 124 ? 6.074 -4.380 -4.431 1.00 90.25 124 ARG A O 1
ATOM 1025 N N . LEU A 1 125 ? 4.275 -3.042 -4.392 1.00 91.88 125 LEU A N 1
ATOM 1026 C CA . LEU A 1 125 ? 5.042 -1.802 -4.455 1.00 91.88 125 LEU A CA 1
ATOM 1027 C C . LEU A 1 125 ? 5.945 -1.654 -3.226 1.00 91.88 125 LEU A C 1
ATOM 1029 O O . LEU A 1 125 ? 7.125 -1.357 -3.377 1.00 91.88 125 LEU A O 1
ATOM 1033 N N . GLU A 1 126 ? 5.413 -1.883 -2.027 1.00 91.94 126 GLU A N 1
ATOM 1034 C CA . GLU A 1 126 ? 6.200 -1.883 -0.797 1.00 91.94 126 GLU A CA 1
ATOM 1035 C C . GLU A 1 126 ? 7.359 -2.882 -0.882 1.00 91.94 126 GLU A C 1
ATOM 1037 O O . GLU A 1 126 ? 8.485 -2.500 -0.584 1.00 91.94 126 GLU A O 1
ATOM 1042 N N . GLN A 1 127 ? 7.126 -4.120 -1.326 1.00 88.38 127 GLN A N 1
ATOM 1043 C CA . GLN A 1 127 ? 8.190 -5.121 -1.476 1.00 88.38 127 GLN A CA 1
ATOM 1044 C C . GLN A 1 127 ? 9.304 -4.639 -2.419 1.00 88.38 127 GLN A C 1
ATOM 1046 O O . GLN A 1 127 ? 10.483 -4.733 -2.073 1.00 88.38 127 GLN A O 1
ATOM 1051 N N . ILE A 1 128 ? 8.945 -4.053 -3.570 1.00 86.31 128 ILE A N 1
ATOM 1052 C CA . ILE A 1 128 ? 9.904 -3.461 -4.520 1.00 86.31 128 ILE A CA 1
ATOM 1053 C C . ILE A 1 128 ? 10.743 -2.358 -3.854 1.00 86.31 128 ILE A C 1
ATOM 1055 O O . ILE A 1 128 ? 11.957 -2.289 -4.058 1.00 86.31 128 ILE A O 1
ATOM 1059 N N . LEU A 1 129 ? 10.106 -1.488 -3.064 1.00 87.00 129 LEU A N 1
ATOM 1060 C CA . LEU A 1 129 ? 10.775 -0.351 -2.429 1.00 87.00 129 LEU A CA 1
ATOM 1061 C C . LEU A 1 129 ? 11.615 -0.765 -1.206 1.00 87.00 129 LEU A C 1
ATOM 1063 O O . LEU A 1 129 ? 12.715 -0.240 -1.024 1.00 87.00 129 LEU A O 1
ATOM 1067 N N . LEU A 1 130 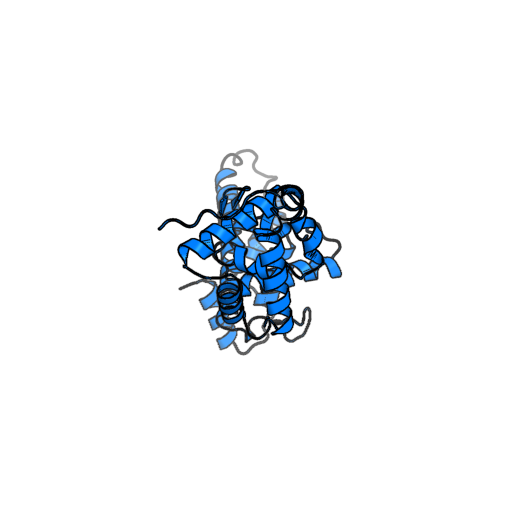? 11.137 -1.716 -0.394 1.00 81.12 130 LEU A N 1
ATOM 1068 C CA . LEU A 1 130 ? 11.851 -2.274 0.763 1.00 81.12 130 LEU A CA 1
ATOM 1069 C C . LEU A 1 130 ? 13.146 -2.961 0.340 1.00 81.12 130 LEU A C 1
ATOM 1071 O O . LEU A 1 130 ? 14.183 -2.777 0.978 1.00 81.12 130 LEU A O 1
ATOM 1075 N N . PHE A 1 131 ? 13.111 -3.707 -0.763 1.00 69.56 131 PHE A N 1
ATOM 1076 C CA . PHE A 1 131 ? 14.268 -4.447 -1.255 1.00 69.56 131 PHE A CA 1
ATOM 1077 C C . PHE A 1 131 ? 15.489 -3.544 -1.537 1.00 69.56 131 PHE A C 1
ATOM 1079 O O . PHE A 1 131 ? 16.636 -3.938 -1.321 1.00 69.56 131 PHE A O 1
ATOM 1086 N N . ARG A 1 132 ? 15.268 -2.278 -1.918 1.00 58.62 132 ARG A N 1
ATOM 1087 C CA . ARG A 1 132 ? 16.342 -1.291 -2.125 1.00 58.62 132 ARG A CA 1
ATOM 1088 C C . ARG A 1 132 ? 17.115 -0.965 -0.843 1.00 58.62 132 ARG A C 1
ATOM 1090 O O . ARG A 1 132 ? 18.329 -0.782 -0.923 1.00 58.62 132 ARG A O 1
ATOM 1097 N N . VAL A 1 133 ? 16.438 -0.915 0.309 1.00 54.59 133 VAL A N 1
ATOM 1098 C CA . VAL A 1 133 ? 17.049 -0.595 1.617 1.00 54.59 133 VAL A CA 1
ATOM 1099 C C . VAL A 1 133 ? 18.119 -1.622 1.987 1.00 54.59 133 VAL A C 1
ATOM 1101 O O . VAL A 1 133 ? 19.121 -1.273 2.602 1.00 54.59 133 VAL A O 1
ATOM 1104 N N . GLN A 1 134 ? 17.938 -2.878 1.577 1.00 53.62 134 GLN A N 1
ATOM 1105 C CA . GLN A 1 134 ? 18.823 -3.977 1.957 1.00 53.62 134 GLN A CA 1
ATOM 1106 C C . GLN A 1 134 ? 20.085 -4.088 1.085 1.00 53.62 134 GLN A C 1
ATOM 1108 O O . GLN A 1 134 ? 21.079 -4.639 1.550 1.00 53.62 134 GLN A O 1
ATOM 1113 N N . TYR A 1 135 ? 20.080 -3.558 -0.148 1.00 52.03 135 TYR A N 1
ATOM 1114 C CA . TYR A 1 135 ? 21.141 -3.853 -1.126 1.00 52.03 135 TYR A CA 1
ATOM 1115 C C . TYR A 1 135 ? 21.823 -2.642 -1.773 1.00 52.03 135 TYR A C 1
ATOM 1117 O O . TYR A 1 135 ? 22.909 -2.805 -2.324 1.00 52.03 135 TYR A O 1
ATOM 1125 N N . ASN A 1 136 ? 21.252 -1.431 -1.716 1.00 49.81 136 ASN A N 1
ATOM 1126 C CA . ASN A 1 136 ? 21.829 -0.265 -2.394 1.00 49.81 136 ASN A CA 1
ATOM 1127 C C . ASN A 1 136 ? 21.876 0.982 -1.492 1.00 49.81 136 ASN A C 1
ATOM 1129 O O . ASN A 1 136 ? 20.837 1.542 -1.154 1.00 49.81 136 ASN A O 1
ATOM 1133 N N . ASN A 1 137 ? 23.085 1.507 -1.236 1.00 45.16 137 ASN A N 1
ATOM 1134 C CA . ASN A 1 137 ? 23.373 2.813 -0.597 1.00 45.16 137 ASN A CA 1
ATOM 1135 C C . ASN A 1 137 ? 22.966 4.029 -1.475 1.00 45.16 137 ASN A C 1
ATOM 1137 O O . ASN A 1 137 ? 23.694 5.014 -1.594 1.00 45.16 137 ASN A O 1
ATOM 1141 N N . GLY A 1 138 ? 21.835 3.954 -2.179 1.00 51.62 138 GLY A N 1
ATOM 1142 C CA . GLY A 1 138 ? 21.360 5.015 -3.070 1.00 51.62 138 GLY A CA 1
ATOM 1143 C C . GLY A 1 138 ? 20.468 6.041 -2.362 1.00 51.62 138 GLY A C 1
ATOM 1144 O O . GLY A 1 138 ? 19.870 5.756 -1.337 1.00 51.62 138 GLY A O 1
ATOM 1145 N N . SER A 1 139 ? 20.233 7.185 -3.002 1.00 54.16 139 SER A N 1
ATOM 1146 C CA . SER A 1 139 ? 19.516 8.373 -2.486 1.00 54.16 139 SER A CA 1
ATOM 1147 C C . SER A 1 139 ? 18.023 8.249 -2.092 1.00 54.16 139 SER A C 1
ATOM 1149 O O . SER A 1 139 ? 17.409 9.271 -1.803 1.00 54.16 139 SER A O 1
ATOM 1151 N N . PHE A 1 140 ? 17.402 7.066 -2.127 1.00 63.66 140 PHE A N 1
ATOM 1152 C CA . PHE A 1 140 ? 15.978 6.848 -1.817 1.00 63.66 140 PHE A CA 1
ATOM 1153 C C . PHE A 1 140 ? 15.823 5.731 -0.773 1.00 63.66 140 PHE A C 1
ATOM 1155 O O . PHE A 1 140 ? 15.906 4.547 -1.099 1.00 63.66 140 PHE A O 1
ATOM 1162 N N . ASN A 1 141 ? 15.606 6.102 0.485 1.00 71.88 141 ASN A N 1
ATOM 1163 C CA . ASN A 1 141 ? 15.394 5.139 1.562 1.00 71.88 141 ASN A CA 1
ATOM 1164 C C . ASN A 1 141 ? 13.899 5.004 1.824 1.00 71.88 141 ASN A C 1
ATOM 1166 O O . ASN A 1 141 ? 13.255 5.980 2.203 1.00 71.88 141 ASN A O 1
ATOM 1170 N N . TYR A 1 142 ? 13.365 3.800 1.616 1.00 84.94 142 TYR A N 1
ATOM 1171 C CA . TYR A 1 142 ? 12.001 3.491 2.019 1.00 84.94 142 TYR A CA 1
ATOM 1172 C C . TYR A 1 142 ? 11.896 3.534 3.547 1.00 84.94 142 TYR A C 1
ATOM 1174 O O . TYR A 1 142 ? 12.742 2.998 4.262 1.00 84.94 142 TYR A O 1
ATOM 1182 N N . THR A 1 143 ? 10.842 4.169 4.032 1.00 89.69 143 THR A N 1
ATOM 1183 C CA . THR A 1 143 ? 10.468 4.306 5.443 1.00 89.69 143 THR A CA 1
ATOM 1184 C C . THR A 1 143 ? 8.990 3.969 5.593 1.00 89.69 143 THR A C 1
ATOM 1186 O O . THR A 1 143 ? 8.238 4.011 4.615 1.00 89.69 143 THR A O 1
ATOM 1189 N N . SER A 1 144 ? 8.538 3.714 6.821 1.00 89.94 144 SER A N 1
ATOM 1190 C CA . SER A 1 144 ? 7.115 3.518 7.141 1.00 89.94 144 SER A CA 1
ATOM 1191 C C . SER A 1 144 ? 6.226 4.656 6.610 1.00 89.94 144 SER A C 1
ATOM 1193 O O . SER A 1 144 ? 5.086 4.433 6.190 1.00 89.94 144 SER A O 1
ATOM 1195 N N . ARG A 1 145 ? 6.776 5.876 6.537 1.00 91.31 145 ARG A N 1
ATOM 1196 C CA . ARG A 1 145 ? 6.102 7.073 6.024 1.00 91.31 145 ARG A CA 1
ATOM 1197 C C . ARG A 1 145 ? 6.078 7.204 4.503 1.00 91.31 145 ARG A C 1
ATOM 1199 O O . ARG A 1 145 ? 5.322 8.020 3.999 1.00 91.31 145 ARG A O 1
ATOM 1206 N N . THR A 1 146 ? 6.860 6.431 3.748 1.00 91.00 146 THR A N 1
ATOM 1207 C CA . THR A 1 146 ? 7.081 6.696 2.311 1.00 91.00 146 THR A CA 1
ATOM 1208 C C . THR A 1 146 ? 5.786 6.735 1.494 1.00 91.00 146 THR A C 1
ATOM 1210 O O . THR A 1 146 ? 5.597 7.651 0.697 1.00 91.00 146 THR A O 1
ATOM 1213 N N . ILE A 1 147 ? 4.866 5.787 1.707 1.00 91.88 147 ILE A N 1
ATOM 1214 C CA . ILE A 1 147 ? 3.566 5.797 1.017 1.00 91.88 147 ILE A CA 1
ATOM 1215 C C . ILE A 1 147 ? 2.699 6.958 1.522 1.00 91.88 147 ILE A C 1
ATOM 1217 O O . ILE A 1 147 ? 2.142 7.686 0.701 1.00 91.88 147 ILE A O 1
ATOM 1221 N N . PHE A 1 148 ? 2.632 7.173 2.840 1.00 91.50 148 PHE A N 1
ATOM 1222 C CA . PHE A 1 148 ? 1.885 8.260 3.478 1.00 91.50 148 PHE A CA 1
ATOM 1223 C C . PHE A 1 148 ? 2.292 9.637 2.960 1.00 91.50 148 PHE A C 1
ATOM 1225 O O . PHE A 1 148 ? 1.445 10.386 2.478 1.00 91.50 148 PHE A O 1
ATOM 1232 N N . ASP A 1 149 ? 3.584 9.943 2.982 1.00 90.62 149 ASP A N 1
ATOM 1233 C CA . ASP A 1 149 ? 4.144 11.225 2.558 1.00 90.62 149 ASP A CA 1
ATOM 1234 C C . ASP A 1 149 ? 4.047 11.426 1.032 1.00 90.62 149 ASP A C 1
ATOM 1236 O O . ASP A 1 149 ? 4.093 12.556 0.551 1.00 90.62 149 ASP A O 1
ATOM 1240 N N . SER A 1 150 ? 3.867 10.347 0.258 1.00 89.44 150 SER A N 1
ATOM 1241 C CA . SER A 1 150 ? 3.698 10.414 -1.200 1.00 89.44 150 SER A CA 1
ATOM 1242 C C . SER A 1 150 ? 2.262 10.641 -1.674 1.00 89.44 150 SER A C 1
ATOM 1244 O O . SER A 1 150 ? 2.040 10.818 -2.870 1.00 89.44 150 SER A O 1
ATOM 1246 N N . MET A 1 151 ? 1.262 10.621 -0.792 1.00 88.50 151 MET A N 1
ATOM 1247 C CA . MET A 1 151 ? -0.124 10.874 -1.199 1.00 88.50 151 MET A CA 1
ATOM 1248 C C . MET A 1 151 ? -0.303 12.313 -1.677 1.00 88.50 151 MET A C 1
ATOM 1250 O O . MET A 1 151 ? 0.317 13.237 -1.163 1.00 88.50 151 MET A O 1
ATOM 1254 N N . THR A 1 152 ? -1.226 12.528 -2.619 1.00 80.62 152 THR A N 1
ATOM 1255 C CA . THR A 1 152 ? -1.551 13.883 -3.101 1.00 80.62 152 THR A CA 1
ATOM 1256 C C . THR A 1 152 ? -2.079 14.789 -1.976 1.00 80.62 152 THR A C 1
ATOM 1258 O O . THR A 1 152 ? -1.940 16.007 -2.041 1.00 80.62 152 THR A O 1
ATOM 1261 N N . SER A 1 153 ? -2.681 14.198 -0.941 1.00 74.00 153 SER A N 1
ATOM 1262 C CA . SER A 1 153 ? -3.095 14.847 0.302 1.00 74.00 153 SER A CA 1
ATOM 1263 C C . SER A 1 153 ? -3.204 13.791 1.403 1.00 74.00 153 SER A C 1
ATOM 1265 O O . SER A 1 153 ? -3.773 12.719 1.185 1.00 74.00 153 SER A O 1
ATOM 1267 N N . ASN A 1 154 ? -2.645 14.086 2.569 1.00 73.62 154 ASN A N 1
ATOM 1268 C CA . ASN A 1 154 ? -2.471 13.170 3.700 1.00 73.62 154 ASN A CA 1
ATOM 1269 C C . ASN A 1 154 ? -2.694 13.886 5.044 1.00 73.62 154 ASN A C 1
ATOM 1271 O O . ASN A 1 154 ? -1.989 13.671 6.023 1.00 73.62 154 ASN A O 1
ATOM 1275 N N . SER A 1 155 ? -3.688 14.769 5.087 1.00 73.38 155 SER A N 1
ATOM 1276 C CA . SER A 1 155 ? -4.035 15.526 6.293 1.00 73.38 155 SER A CA 1
ATOM 1277 C C . SER A 1 155 ? -4.819 14.686 7.320 1.00 73.38 155 SER A C 1
ATOM 1279 O O . SER A 1 155 ? -5.435 13.684 6.941 1.00 73.38 155 SER A O 1
ATOM 1281 N N . PRO A 1 156 ? -4.916 15.136 8.588 1.00 73.25 156 PRO A N 1
ATOM 1282 C CA . PRO A 1 156 ? -5.726 14.473 9.620 1.00 73.25 156 PRO A CA 1
ATOM 1283 C C . PRO A 1 156 ? -7.214 14.309 9.272 1.00 73.25 156 PRO A C 1
ATOM 1285 O O . PRO A 1 156 ? -7.905 13.483 9.854 1.00 73.25 156 PRO A O 1
ATOM 1288 N N . PHE A 1 157 ? -7.730 15.090 8.323 1.00 72.25 157 PHE A N 1
ATOM 1289 C CA . PHE A 1 157 ? -9.150 15.082 7.951 1.00 72.25 157 PHE A CA 1
ATOM 1290 C C . PHE A 1 157 ? -9.392 14.575 6.531 1.00 72.25 157 PHE A C 1
ATOM 1292 O O . PHE A 1 157 ? -10.536 14.474 6.092 1.00 72.25 157 PHE A O 1
ATOM 1299 N N . TYR A 1 158 ? -8.327 14.297 5.778 1.00 73.25 158 TYR A N 1
ATOM 1300 C CA . TYR A 1 158 ? -8.443 13.946 4.374 1.00 73.25 158 TYR A CA 1
ATOM 1301 C C . TYR A 1 158 ? -7.216 13.193 3.873 1.00 73.25 158 TYR A C 1
ATOM 1303 O O . TYR A 1 158 ? -6.113 13.741 3.807 1.00 73.25 158 TYR A O 1
ATOM 1311 N N . TRP A 1 159 ? -7.448 11.942 3.479 1.00 81.62 159 TRP A N 1
ATOM 1312 C CA . TRP A 1 159 ? -6.494 11.086 2.783 1.00 81.62 159 TRP A CA 1
ATOM 1313 C C . TRP A 1 159 ? -6.939 10.936 1.328 1.00 81.62 159 TRP A C 1
ATOM 1315 O O . TRP A 1 159 ? -7.919 10.237 1.047 1.00 81.62 159 TRP A O 1
ATOM 1325 N N . SER A 1 160 ? -6.211 11.551 0.396 1.00 67.75 160 SER A N 1
ATOM 1326 C CA . SER A 1 160 ? -6.323 11.275 -1.041 1.00 67.75 160 SER A CA 1
ATOM 1327 C C . SER A 1 160 ? -5.178 10.383 -1.509 1.00 67.75 160 SER A C 1
ATOM 1329 O O . SER A 1 160 ? -4.348 10.771 -2.335 1.00 67.75 160 SER A O 1
ATOM 1331 N N . GLY A 1 161 ? -5.140 9.180 -0.945 1.00 59.75 161 GLY A N 1
ATOM 1332 C CA . GLY A 1 161 ? -4.347 8.064 -1.445 1.00 59.75 161 GLY A CA 1
ATOM 1333 C C . GLY A 1 161 ? -5.154 7.185 -2.406 1.00 59.75 161 GLY A C 1
ATOM 1334 O O . GLY A 1 161 ? -6.373 7.327 -2.525 1.00 59.75 161 GLY A O 1
ATOM 1335 N N . GLY A 1 162 ? -4.481 6.265 -3.106 1.00 65.19 162 GLY A N 1
ATOM 1336 C CA . GLY A 1 162 ? -5.155 5.229 -3.896 1.00 65.19 162 GLY A CA 1
ATOM 1337 C C . GLY A 1 162 ? -6.169 4.424 -3.075 1.00 65.19 162 GLY A C 1
ATOM 1338 O O . GLY A 1 162 ? -6.105 4.398 -1.848 1.00 65.19 162 GLY A O 1
ATOM 1339 N N . LYS A 1 163 ? -7.121 3.765 -3.751 1.00 77.25 163 LYS A N 1
ATOM 1340 C CA . LYS A 1 163 ? -8.258 3.092 -3.098 1.00 77.25 163 LYS A CA 1
ATOM 1341 C C . LYS A 1 163 ? -7.842 2.124 -1.992 1.00 77.25 163 LYS A C 1
ATOM 1343 O O . LYS A 1 163 ? -8.551 2.063 -1.006 1.00 77.25 163 LYS A O 1
ATOM 1348 N N . GLY A 1 164 ? -6.726 1.413 -2.161 1.00 89.25 164 GLY A N 1
ATOM 1349 C CA . GLY A 1 164 ? -6.242 0.423 -1.201 1.00 89.25 164 GLY A CA 1
ATOM 1350 C C . GLY A 1 164 ? -5.383 0.967 -0.061 1.00 89.25 164 GLY A C 1
ATOM 1351 O O . GLY A 1 164 ? -4.833 0.169 0.684 1.00 89.25 164 GLY A O 1
ATOM 1352 N N . VAL A 1 165 ? -5.190 2.284 0.061 1.00 92.31 165 VAL A N 1
ATOM 1353 C CA . VAL A 1 165 ? -4.275 2.866 1.059 1.00 92.31 165 VAL A CA 1
ATOM 1354 C C . VAL A 1 165 ? -4.727 2.602 2.493 1.00 92.31 165 VAL A C 1
ATOM 1356 O O . VAL A 1 165 ? -3.899 2.288 3.345 1.00 92.31 165 VAL A O 1
ATOM 1359 N N . LEU A 1 166 ? -6.026 2.746 2.774 1.00 93.50 166 LEU A N 1
ATOM 1360 C CA . LEU A 1 166 ? -6.550 2.485 4.113 1.00 93.50 166 LEU A CA 1
ATOM 1361 C C . LEU A 1 166 ? -6.348 1.008 4.461 1.00 93.50 166 LEU A C 1
ATOM 1363 O O . LEU A 1 166 ? -5.816 0.692 5.521 1.00 93.50 166 LEU A O 1
ATOM 1367 N N . GLU A 1 167 ? -6.740 0.120 3.547 1.00 94.75 167 GLU A N 1
ATOM 1368 C CA . GLU A 1 167 ? -6.566 -1.322 3.681 1.00 94.75 167 GLU A CA 1
ATOM 1369 C C . GLU A 1 167 ? -5.094 -1.708 3.852 1.00 94.75 167 GLU A C 1
ATOM 1371 O O . GLU A 1 167 ? -4.776 -2.532 4.702 1.00 94.75 167 GLU A O 1
ATOM 1376 N N . PHE A 1 168 ? -4.192 -1.079 3.096 1.00 95.06 168 PHE A N 1
ATOM 1377 C CA . PHE A 1 168 ? -2.754 -1.289 3.219 1.00 95.06 168 PHE A CA 1
ATOM 1378 C C . PHE A 1 168 ? -2.300 -0.994 4.645 1.00 95.06 168 PHE A C 1
ATOM 1380 O O . PHE A 1 168 ? -1.719 -1.862 5.291 1.00 95.06 168 PHE A O 1
ATOM 1387 N N . TYR A 1 169 ? -2.633 0.185 5.177 1.00 95.44 169 TYR A N 1
ATOM 1388 C CA . TYR A 1 169 ? -2.223 0.534 6.531 1.00 95.44 169 TYR A CA 1
ATOM 1389 C C . TYR A 1 169 ? -2.881 -0.351 7.590 1.00 95.44 169 TYR A C 1
ATOM 1391 O O . TYR A 1 169 ? -2.177 -0.762 8.504 1.00 95.44 169 TYR A O 1
ATOM 1399 N N . ILE A 1 170 ? -4.146 -0.756 7.428 1.00 96.06 170 ILE A N 1
ATOM 1400 C CA . ILE A 1 170 ? -4.790 -1.755 8.301 1.00 96.06 170 ILE A CA 1
ATOM 1401 C C . ILE A 1 170 ? -3.957 -3.043 8.398 1.00 96.06 170 ILE A C 1
ATOM 1403 O O . ILE A 1 170 ? -3.727 -3.554 9.493 1.00 96.06 170 ILE A O 1
ATOM 1407 N N . LEU A 1 171 ? -3.450 -3.553 7.274 1.00 95.56 171 LEU A N 1
ATOM 1408 C CA . LEU A 1 171 ? -2.586 -4.737 7.291 1.00 95.56 171 LEU A CA 1
ATOM 1409 C C . LEU A 1 171 ? -1.247 -4.470 7.994 1.00 95.56 171 LEU A C 1
ATOM 1411 O O . LEU A 1 171 ? -0.681 -5.368 8.614 1.00 95.56 171 LEU A O 1
ATOM 1415 N N . LYS A 1 172 ? -0.758 -3.227 7.953 1.00 95.75 172 LYS A N 1
ATOM 1416 C CA . LYS A 1 172 ? 0.483 -2.800 8.614 1.00 95.75 172 LYS A CA 1
ATOM 1417 C C . LYS A 1 172 ? 0.354 -2.518 10.104 1.00 95.75 172 LYS A C 1
ATOM 1419 O O . LYS A 1 172 ? 1.363 -2.265 10.750 1.00 95.75 172 LYS A O 1
ATOM 1424 N N . THR A 1 173 ? -0.834 -2.609 10.700 1.00 94.81 173 THR A N 1
ATOM 1425 C CA . THR A 1 173 ? -0.999 -2.375 12.147 1.00 94.81 173 THR A CA 1
ATOM 1426 C C . THR A 1 173 ? -0.238 -3.402 13.006 1.00 94.81 173 THR A C 1
ATOM 1428 O O . THR A 1 173 ? 0.177 -3.107 14.133 1.00 94.81 173 THR A O 1
ATOM 1431 N N . ILE A 1 174 ? -0.028 -4.616 12.493 1.00 93.81 174 ILE A N 1
ATOM 1432 C CA . ILE A 1 174 ? 0.735 -5.680 13.171 1.00 93.81 174 ILE A CA 1
ATOM 1433 C C . ILE A 1 174 ? 2.215 -5.725 12.767 1.00 93.81 174 ILE A C 1
ATOM 1435 O O . ILE A 1 174 ? 2.980 -6.488 13.346 1.00 93.81 174 ILE A O 1
ATOM 1439 N N . ASP A 1 175 ? 2.632 -4.894 11.813 1.00 93.19 175 ASP A N 1
ATOM 1440 C CA . ASP A 1 175 ? 4.004 -4.848 11.319 1.00 93.19 175 ASP A CA 1
ATOM 1441 C C . ASP A 1 175 ? 4.838 -3.871 12.161 1.00 93.19 175 ASP A C 1
ATOM 1443 O O . ASP A 1 175 ? 4.570 -2.666 12.202 1.00 93.19 175 ASP A O 1
ATOM 1447 N N . SER A 1 176 ? 5.864 -4.384 12.845 1.00 92.38 176 SER A N 1
ATOM 1448 C CA . SER A 1 176 ? 6.736 -3.570 13.697 1.00 92.38 176 SER A CA 1
ATOM 1449 C C . SER A 1 176 ? 7.492 -2.490 12.924 1.00 92.38 176 SER A C 1
ATOM 1451 O O . SER A 1 176 ? 7.846 -1.474 13.518 1.00 92.38 176 SER A O 1
ATOM 1453 N N . PHE A 1 177 ? 7.712 -2.665 11.613 1.00 91.56 177 PHE A N 1
ATOM 1454 C CA . PHE A 1 177 ? 8.359 -1.649 10.778 1.00 91.56 177 PHE A CA 1
ATOM 1455 C C . PHE A 1 177 ? 7.563 -0.337 10.730 1.00 91.56 177 PHE A C 1
ATOM 1457 O O . PHE A 1 177 ? 8.154 0.724 10.569 1.00 91.56 177 PHE A O 1
ATOM 1464 N N . TYR A 1 178 ? 6.237 -0.392 10.906 1.00 94.88 178 TYR A N 1
ATOM 1465 C CA . TYR A 1 178 ? 5.349 0.775 10.854 1.00 94.88 178 TYR A CA 1
ATOM 1466 C C . TYR A 1 178 ? 5.014 1.360 12.227 1.00 94.88 178 TYR A C 1
ATOM 1468 O O . TYR A 1 178 ? 4.214 2.290 12.319 1.00 94.88 178 TYR A O 1
ATOM 1476 N N . GLN A 1 179 ? 5.578 0.822 13.311 1.00 92.94 179 GLN A N 1
ATOM 1477 C CA . GLN A 1 179 ? 5.182 1.196 14.669 1.00 92.94 179 GLN A CA 1
ATOM 1478 C C . GLN A 1 179 ? 5.379 2.692 14.960 1.00 92.94 179 GLN A C 1
ATOM 1480 O O . GLN A 1 179 ? 4.559 3.287 15.655 1.00 92.94 179 GLN A O 1
ATOM 1485 N N . ASP A 1 180 ? 6.431 3.300 14.414 1.00 92.06 180 ASP A N 1
ATOM 1486 C CA . ASP A 1 180 ? 6.720 4.729 14.539 1.00 92.06 180 ASP A CA 1
ATOM 1487 C C . ASP A 1 180 ? 5.636 5.603 13.890 1.00 92.06 180 ASP A C 1
ATOM 1489 O O . ASP A 1 180 ? 5.195 6.588 14.480 1.00 92.06 180 ASP A O 1
ATOM 1493 N N . LEU A 1 181 ? 5.136 5.202 12.720 1.00 93.19 181 LEU A N 1
ATOM 1494 C CA . LEU A 1 181 ? 4.058 5.887 12.014 1.00 93.19 181 LEU A CA 1
ATOM 1495 C C . LEU A 1 181 ? 2.753 5.870 12.822 1.00 93.19 181 LEU A C 1
ATOM 1497 O O . LEU A 1 181 ? 2.031 6.859 12.847 1.00 93.19 181 LEU A O 1
ATOM 1501 N N . TYR A 1 182 ? 2.467 4.783 13.541 1.00 93.50 182 TYR A N 1
ATOM 1502 C CA . TYR A 1 182 ? 1.287 4.692 14.409 1.00 93.50 182 TYR A CA 1
ATOM 1503 C C . TYR A 1 182 ? 1.371 5.552 15.681 1.00 93.50 182 TYR A C 1
ATOM 1505 O O . TYR A 1 182 ? 0.358 5.723 16.362 1.00 93.50 182 TYR A O 1
ATOM 1513 N N . LEU A 1 183 ? 2.547 6.103 15.999 1.00 90.94 183 LEU A N 1
ATOM 1514 C CA . LEU A 1 183 ? 2.735 7.094 17.062 1.00 90.94 183 LEU A CA 1
ATOM 1515 C C . LEU A 1 183 ? 2.617 8.538 16.548 1.00 90.94 183 LEU A C 1
ATOM 1517 O O . LEU A 1 183 ? 2.511 9.459 17.357 1.00 90.94 183 LEU A O 1
ATOM 1521 N N . ASP A 1 184 ? 2.627 8.746 15.229 1.00 91.69 184 ASP A N 1
ATOM 1522 C CA . ASP A 1 184 ? 2.471 10.065 14.624 1.00 91.69 184 ASP A CA 1
ATOM 1523 C C . ASP A 1 184 ? 1.017 10.546 14.715 1.00 91.69 184 ASP A C 1
ATOM 1525 O O . ASP A 1 184 ? 0.095 9.920 14.186 1.00 91.69 184 ASP A O 1
ATOM 1529 N N . THR A 1 185 ? 0.811 11.692 15.367 1.00 89.56 185 THR A N 1
ATOM 1530 C CA . THR A 1 185 ? -0.524 12.251 15.621 1.00 89.56 185 THR A CA 1
ATOM 1531 C C . THR A 1 185 ? -1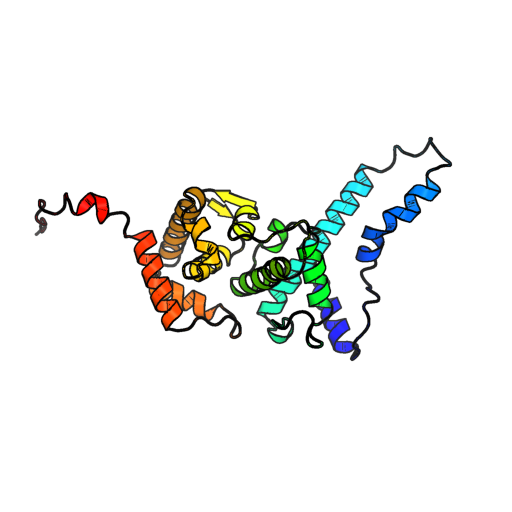.279 12.547 14.326 1.00 89.56 185 THR A C 1
ATOM 1533 O O . THR A 1 185 ? -2.464 12.240 14.218 1.00 89.56 185 THR A O 1
ATOM 1536 N N . GLN A 1 186 ? -0.597 13.103 13.318 1.00 89.06 186 GLN A N 1
ATOM 1537 C CA . GLN A 1 186 ? -1.245 13.452 12.051 1.00 89.06 186 GLN A CA 1
ATOM 1538 C C . GLN A 1 186 ? -1.714 12.207 11.300 1.00 89.06 186 GLN A C 1
ATOM 1540 O O . GLN A 1 186 ? -2.850 12.160 10.819 1.00 89.06 186 GLN A O 1
ATOM 1545 N N . PHE A 1 187 ? -0.853 11.190 11.231 1.00 92.19 187 PHE A N 1
ATOM 1546 C CA . PHE A 1 187 ? -1.211 9.909 10.651 1.00 92.19 187 PHE A CA 1
ATOM 1547 C C . PHE A 1 187 ? -2.378 9.262 11.399 1.00 92.19 187 PHE A C 1
ATOM 1549 O O . PHE A 1 187 ? -3.369 8.898 10.768 1.00 92.19 187 PHE A O 1
ATOM 1556 N N . ILE A 1 188 ? -2.301 9.132 12.728 1.00 91.88 188 ILE A N 1
ATOM 1557 C CA . ILE A 1 188 ? -3.297 8.353 13.470 1.00 91.88 188 ILE A CA 1
ATOM 1558 C C . ILE A 1 188 ? -4.680 9.008 13.460 1.00 91.88 188 ILE A C 1
ATOM 1560 O O . ILE A 1 188 ? -5.681 8.308 13.320 1.00 91.88 188 ILE A O 1
ATOM 1564 N N . GLU A 1 189 ? -4.762 10.337 13.556 1.00 90.00 189 GLU A N 1
ATOM 1565 C CA . GLU A 1 189 ? -6.033 11.061 13.457 1.00 90.00 189 GLU A CA 1
ATOM 1566 C C . GLU A 1 189 ? -6.673 10.859 12.079 1.00 90.00 189 GLU A C 1
ATOM 1568 O O . GLU A 1 189 ? -7.847 10.487 11.991 1.00 90.00 189 GLU A O 1
ATOM 1573 N N . GLY A 1 190 ? -5.874 10.988 11.014 1.00 90.88 190 GLY A N 1
ATOM 1574 C CA . GLY A 1 190 ? -6.317 10.733 9.644 1.00 90.88 190 GLY A CA 1
ATOM 1575 C C . GLY A 1 190 ? -6.743 9.290 9.400 1.00 90.88 190 GLY A C 1
ATOM 1576 O O . GLY A 1 190 ? -7.793 9.048 8.798 1.00 90.88 190 GLY A O 1
ATOM 1577 N N . PHE A 1 191 ? -5.985 8.331 9.931 1.00 92.62 191 PHE A N 1
ATOM 1578 C CA . PHE A 1 191 ? -6.291 6.909 9.842 1.00 92.62 191 PHE A CA 1
ATOM 1579 C C . PHE A 1 191 ? -7.630 6.597 10.515 1.00 92.62 191 PHE A C 1
ATOM 1581 O O . PHE A 1 191 ? -8.512 6.007 9.888 1.00 92.62 191 PHE A O 1
ATOM 1588 N N . LYS A 1 192 ? -7.827 7.055 11.762 1.00 92.38 192 LYS A N 1
ATOM 1589 C CA . LYS A 1 192 ? -9.074 6.846 12.515 1.00 92.38 192 LYS A CA 1
ATOM 1590 C C . LYS A 1 192 ? -10.269 7.471 11.809 1.00 92.38 192 LYS A C 1
ATOM 1592 O O . LYS A 1 192 ? -11.284 6.800 11.624 1.00 92.38 192 LYS A O 1
ATOM 1597 N N . TRP A 1 193 ? -10.150 8.730 11.386 1.00 90.25 193 TRP A N 1
ATOM 1598 C CA . TRP A 1 193 ? -11.228 9.425 10.685 1.00 90.25 193 TRP A CA 1
ATOM 1599 C C . TRP A 1 193 ? -11.625 8.683 9.406 1.00 90.25 193 TRP A C 1
ATOM 1601 O O . TRP A 1 193 ? -12.806 8.396 9.182 1.00 90.25 193 TRP A O 1
ATOM 1611 N N . LYS A 1 194 ? -10.633 8.307 8.588 1.00 91.12 194 LYS A N 1
ATOM 1612 C CA . LYS A 1 194 ? -10.860 7.597 7.326 1.00 91.12 194 LYS A CA 1
ATOM 1613 C C . LYS A 1 194 ? -11.478 6.220 7.557 1.00 91.12 194 LYS A C 1
ATOM 1615 O O . LYS A 1 194 ? -12.360 5.819 6.795 1.00 91.12 194 LYS A O 1
ATOM 1620 N N . MET A 1 195 ? -11.049 5.520 8.602 1.00 92.00 195 MET A N 1
ATOM 1621 C CA . MET A 1 195 ? -11.573 4.212 8.971 1.00 92.00 195 MET A CA 1
ATOM 1622 C C . MET A 1 195 ? -13.035 4.286 9.423 1.00 92.00 195 MET A C 1
ATOM 1624 O O . MET A 1 195 ? -13.870 3.601 8.840 1.00 92.00 195 MET A O 1
ATOM 1628 N N . ILE A 1 196 ? -13.368 5.166 10.374 1.00 91.62 196 ILE A N 1
ATOM 1629 C CA . ILE A 1 196 ? -14.747 5.365 10.860 1.00 91.62 196 ILE A CA 1
ATOM 1630 C C . ILE A 1 196 ? -15.673 5.762 9.707 1.00 91.62 196 ILE A C 1
ATOM 1632 O O . ILE A 1 196 ? -16.756 5.203 9.551 1.00 91.62 196 ILE A O 1
ATOM 1636 N N . SER A 1 197 ? -15.229 6.698 8.864 1.00 90.94 197 SER A N 1
ATOM 1637 C CA . SER A 1 197 ? -15.973 7.124 7.677 1.00 90.94 197 SER A CA 1
ATOM 1638 C C . SER A 1 197 ? -16.257 5.952 6.730 1.00 90.94 197 SER A C 1
ATOM 1640 O O . SER A 1 197 ? -17.387 5.777 6.275 1.00 90.94 197 SER A O 1
ATOM 1642 N N . THR A 1 198 ? -15.256 5.099 6.489 1.00 92.00 198 THR A N 1
ATOM 1643 C CA . THR A 1 198 ? -15.391 3.934 5.603 1.00 92.00 198 THR A CA 1
ATOM 1644 C C . THR A 1 198 ? -16.350 2.895 6.182 1.00 92.00 198 THR A C 1
ATOM 1646 O O . THR A 1 198 ? -17.282 2.502 5.479 1.00 92.00 198 THR A O 1
ATOM 1649 N N . LEU A 1 199 ? -16.189 2.520 7.456 1.00 92.69 199 LEU A N 1
ATOM 1650 C CA . LEU A 1 199 ? -17.065 1.563 8.143 1.00 92.69 199 LEU A CA 1
ATOM 1651 C C . LEU A 1 199 ? -18.525 2.027 8.137 1.00 92.69 199 LEU A C 1
ATOM 1653 O O . LEU A 1 199 ? -19.406 1.271 7.737 1.00 92.69 199 LEU A O 1
ATOM 1657 N N . ASN A 1 200 ? -18.776 3.297 8.473 1.00 92.25 200 ASN A N 1
ATOM 1658 C CA . ASN A 1 200 ? -20.123 3.869 8.457 1.00 92.25 200 ASN A CA 1
ATOM 1659 C C . ASN A 1 200 ? -20.718 3.902 7.043 1.00 92.25 200 ASN A C 1
ATOM 1661 O O . ASN A 1 200 ? -21.889 3.587 6.860 1.00 92.25 200 ASN A O 1
ATOM 1665 N N . SER A 1 201 ? -19.918 4.261 6.032 1.00 92.50 201 SER A N 1
ATOM 1666 C CA . SER A 1 201 ? -20.388 4.328 4.640 1.00 92.50 201 SER A CA 1
ATOM 1667 C C . SER A 1 201 ? -20.741 2.960 4.052 1.00 92.50 201 SER A C 1
ATOM 1669 O O . SER A 1 201 ? -21.612 2.871 3.191 1.00 92.50 201 SER A O 1
ATOM 1671 N N . GLN A 1 202 ? -20.064 1.904 4.511 1.00 91.81 202 GLN A N 1
ATOM 1672 C CA . GLN A 1 202 ? -20.283 0.528 4.065 1.00 91.81 202 GLN A CA 1
ATOM 1673 C C . GLN A 1 202 ? -21.227 -0.242 4.994 1.00 91.81 202 GLN A C 1
ATOM 1675 O O . GLN A 1 202 ? -21.614 -1.355 4.651 1.00 91.81 202 GLN A O 1
ATOM 1680 N N . ASN A 1 203 ? -21.613 0.352 6.130 1.00 93.38 203 ASN A N 1
ATOM 1681 C CA . ASN A 1 203 ? -22.364 -0.291 7.205 1.00 93.38 203 ASN A CA 1
ATOM 1682 C C . ASN A 1 203 ? -21.732 -1.633 7.621 1.00 93.38 203 ASN A C 1
ATOM 1684 O O . ASN A 1 203 ? -22.407 -2.659 7.638 1.00 93.38 203 ASN A O 1
ATOM 1688 N N . MET A 1 204 ? -20.422 -1.608 7.891 1.00 94.12 204 MET A N 1
ATOM 1689 C CA . MET A 1 204 ? -19.626 -2.783 8.263 1.00 94.12 204 MET A CA 1
ATOM 1690 C C . MET A 1 204 ? -19.017 -2.634 9.654 1.00 94.12 204 MET A C 1
ATOM 1692 O O . MET A 1 204 ? -18.608 -1.540 10.056 1.00 94.12 204 MET A O 1
ATOM 1696 N N . MET A 1 205 ? -18.887 -3.758 10.350 1.00 93.81 205 MET A N 1
ATOM 1697 C CA . MET A 1 205 ? -18.076 -3.884 11.559 1.00 93.81 205 MET A CA 1
ATOM 1698 C C . MET A 1 205 ? -16.588 -4.102 11.214 1.00 93.81 205 MET A C 1
ATOM 1700 O O . MET A 1 205 ? -16.225 -4.391 10.072 1.00 93.81 205 MET A O 1
ATOM 1704 N N . ILE A 1 206 ? -15.689 -3.931 12.194 1.00 94.50 206 ILE A N 1
ATOM 1705 C CA . ILE A 1 206 ? -14.230 -4.050 11.980 1.00 94.50 206 ILE A CA 1
ATOM 1706 C C . ILE A 1 206 ? -13.841 -5.453 11.502 1.00 94.50 206 ILE A C 1
ATOM 1708 O O . ILE A 1 206 ? -13.013 -5.587 10.606 1.00 94.50 206 ILE A O 1
ATOM 1712 N N . ASP A 1 207 ? -14.421 -6.486 12.102 1.00 95.12 207 ASP A N 1
ATOM 1713 C CA . ASP A 1 207 ? -14.200 -7.889 11.756 1.00 95.12 207 ASP A CA 1
ATOM 1714 C C . ASP A 1 207 ? -14.650 -8.200 10.324 1.00 95.12 207 ASP A C 1
ATOM 1716 O O . ASP A 1 207 ? -13.868 -8.747 9.544 1.00 95.12 207 ASP A O 1
ATOM 1720 N N . GLU A 1 208 ? -15.851 -7.760 9.941 1.00 95.12 208 GLU A N 1
ATOM 1721 C CA . GLU A 1 208 ? -16.356 -7.888 8.569 1.00 95.12 208 GLU A CA 1
ATOM 1722 C C . GLU A 1 208 ? -15.431 -7.189 7.570 1.00 95.12 208 GLU A C 1
ATOM 1724 O O . GLU A 1 208 ? -15.084 -7.743 6.524 1.00 95.12 208 GLU A O 1
ATOM 1729 N N . TYR A 1 209 ? -14.976 -5.980 7.908 1.00 95.25 209 TYR A N 1
ATOM 1730 C CA . TYR A 1 209 ? -14.104 -5.215 7.032 1.00 95.25 209 TYR A CA 1
ATOM 1731 C C . TYR A 1 209 ? -12.727 -5.871 6.866 1.00 95.25 209 TYR A C 1
ATOM 1733 O O . TYR A 1 209 ? -12.226 -5.959 5.745 1.00 95.25 209 TYR A O 1
ATOM 1741 N N . VAL A 1 210 ? -12.125 -6.398 7.938 1.00 95.06 210 VAL A N 1
ATOM 1742 C CA . VAL A 1 210 ? -10.849 -7.136 7.867 1.00 95.06 210 VAL A CA 1
ATOM 1743 C C . VAL A 1 210 ? -10.982 -8.411 7.027 1.00 95.06 210 VAL A C 1
ATOM 1745 O O . VAL A 1 210 ? -10.065 -8.744 6.267 1.00 95.06 210 VAL A O 1
ATOM 1748 N N . GLU A 1 211 ? -12.125 -9.096 7.085 1.00 93.94 211 GLU A N 1
ATOM 1749 C CA . GLU A 1 211 ? -12.394 -10.235 6.203 1.00 93.94 211 GLU A CA 1
ATOM 1750 C C . GLU A 1 211 ? -12.504 -9.817 4.732 1.00 93.94 211 GLU A C 1
ATOM 1752 O O . GLU A 1 211 ? -11.866 -10.429 3.870 1.00 93.94 211 GLU A O 1
ATOM 1757 N N . VAL A 1 212 ? -13.204 -8.718 4.434 1.00 93.19 212 VAL A N 1
ATOM 1758 C CA . VAL A 1 212 ? -13.270 -8.151 3.075 1.00 93.19 212 VAL A CA 1
ATOM 1759 C C . VAL A 1 212 ? -11.880 -7.765 2.562 1.00 93.19 212 VAL A C 1
ATOM 1761 O O . VAL A 1 212 ? -11.561 -8.020 1.400 1.00 93.19 212 VAL A O 1
ATOM 1764 N N . ILE A 1 213 ? -11.032 -7.165 3.403 1.00 92.38 213 ILE A N 1
ATOM 1765 C CA . ILE A 1 213 ? -9.642 -6.848 3.040 1.00 92.38 213 ILE A CA 1
ATOM 1766 C C . ILE A 1 213 ? -8.894 -8.128 2.686 1.00 92.38 213 ILE A C 1
ATOM 1768 O O . ILE A 1 213 ? -8.276 -8.203 1.629 1.00 92.38 213 ILE A O 1
ATOM 1772 N N . SER A 1 214 ? -8.995 -9.148 3.534 1.00 89.69 214 SER A N 1
ATOM 1773 C CA . SER A 1 214 ? -8.292 -10.419 3.350 1.00 89.69 214 SER A CA 1
ATOM 1774 C C . SER A 1 214 ? -8.681 -11.128 2.051 1.00 89.69 214 SER A C 1
ATOM 1776 O O . SER A 1 214 ? -7.839 -11.768 1.432 1.00 89.69 214 SER A O 1
ATOM 1778 N N . GLN A 1 215 ? -9.933 -10.984 1.609 1.00 88.75 215 GLN A N 1
ATOM 1779 C CA . GLN A 1 215 ? -10.412 -11.522 0.330 1.00 88.75 215 GLN A CA 1
ATOM 1780 C C . GLN A 1 215 ? -9.903 -10.740 -0.893 1.00 88.75 215 GLN A C 1
ATOM 1782 O O . GLN A 1 215 ? -9.861 -11.288 -1.992 1.00 88.75 215 GLN A O 1
ATOM 1787 N N . LYS A 1 216 ? -9.533 -9.462 -0.729 1.00 86.12 216 LYS A N 1
ATOM 1788 C CA . LYS A 1 216 ? -8.990 -8.611 -1.807 1.00 86.12 216 LYS A CA 1
ATOM 1789 C C . LYS A 1 216 ? -7.494 -8.820 -2.045 1.00 86.12 216 LYS A C 1
ATOM 1791 O O . LYS A 1 216 ? -6.982 -8.385 -3.076 1.00 86.12 216 LYS A O 1
ATOM 1796 N N . VAL A 1 217 ? -6.781 -9.376 -1.072 1.00 84.19 217 VAL A N 1
ATOM 1797 C CA . VAL A 1 217 ? -5.327 -9.547 -1.125 1.00 84.19 217 VAL A CA 1
ATOM 1798 C C . VAL A 1 217 ? -4.988 -10.802 -1.938 1.00 84.19 217 VAL A C 1
ATOM 1800 O O . VAL A 1 217 ? -5.694 -11.805 -1.848 1.00 84.19 217 VAL A O 1
ATOM 1803 N N . SER A 1 218 ? -3.931 -10.746 -2.760 1.00 72.12 218 SER A N 1
ATOM 1804 C CA . SER A 1 218 ? -3.506 -11.906 -3.554 1.00 72.12 218 SER A CA 1
ATOM 1805 C C . SER A 1 218 ? -3.125 -13.095 -2.666 1.00 72.12 218 SER A C 1
ATOM 1807 O O . SER A 1 218 ? -2.756 -12.924 -1.504 1.00 72.12 218 SER A O 1
ATOM 1809 N N . ILE A 1 219 ? -3.161 -14.311 -3.219 1.00 62.53 219 ILE A N 1
ATOM 1810 C CA . ILE A 1 219 ? -2.792 -15.536 -2.484 1.00 62.53 219 ILE A CA 1
ATOM 1811 C C . ILE A 1 219 ? -1.364 -15.434 -1.922 1.00 62.53 219 ILE A C 1
ATOM 1813 O O . ILE A 1 219 ? -1.103 -15.883 -0.806 1.00 62.53 219 ILE A O 1
ATOM 1817 N N . VAL A 1 220 ? -0.458 -14.800 -2.674 1.00 61.69 220 VAL A N 1
ATOM 1818 C CA . VAL A 1 220 ? 0.946 -14.584 -2.283 1.00 61.69 220 VAL A CA 1
ATOM 1819 C C . VAL A 1 220 ? 1.057 -13.746 -1.009 1.00 61.69 220 VAL A C 1
ATOM 1821 O O . VAL A 1 220 ? 1.927 -13.997 -0.182 1.00 61.69 220 VAL A O 1
ATOM 1824 N N . ASP A 1 221 ? 0.142 -12.799 -0.826 1.00 72.50 221 ASP A N 1
ATOM 182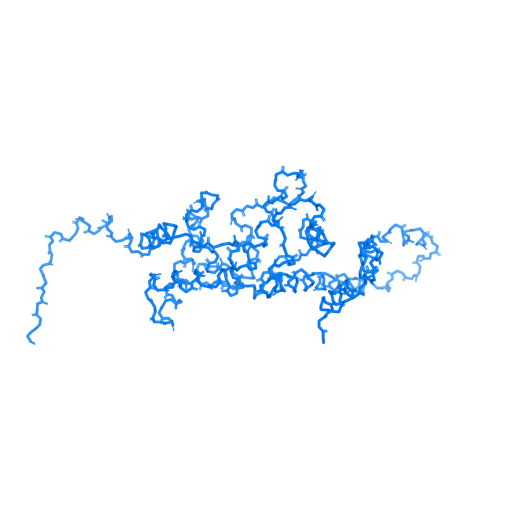5 C CA . ASP A 1 221 ? 0.129 -11.863 0.295 1.00 72.50 221 ASP A CA 1
ATOM 1826 C C . ASP A 1 221 ? -0.943 -12.240 1.344 1.00 72.50 221 ASP A C 1
ATOM 1828 O O . ASP A 1 221 ? -1.371 -11.403 2.141 1.00 72.50 221 ASP A O 1
ATOM 1832 N N . SER A 1 222 ? -1.425 -13.491 1.326 1.00 80.19 222 SER A N 1
ATOM 1833 C CA . SER A 1 222 ? -2.576 -13.918 2.130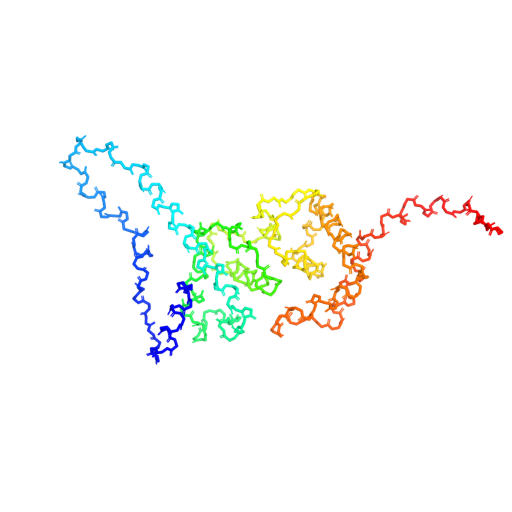 1.00 80.19 222 SER A CA 1
ATOM 1834 C C . SER A 1 222 ? -2.381 -13.706 3.637 1.00 80.19 222 SER A C 1
ATOM 1836 O O . SER A 1 222 ? -1.331 -13.989 4.214 1.00 80.19 222 SER A O 1
ATOM 1838 N N . VAL A 1 223 ? -3.439 -13.223 4.294 1.00 87.38 223 VAL A N 1
ATOM 1839 C CA . VAL A 1 223 ? -3.444 -12.929 5.732 1.00 87.38 223 VAL A CA 1
ATOM 1840 C C . VAL A 1 223 ? -3.952 -14.150 6.492 1.00 87.38 223 VAL A C 1
ATOM 1842 O O . VAL A 1 223 ? -5.102 -14.571 6.326 1.00 87.38 223 VAL A O 1
ATOM 1845 N N . SER A 1 224 ? -3.102 -14.725 7.342 1.00 90.06 224 SER A N 1
ATOM 1846 C CA . SER A 1 224 ? -3.468 -15.878 8.170 1.00 90.06 224 SER A CA 1
ATOM 1847 C C . SER A 1 224 ? -4.561 -15.526 9.184 1.00 90.06 224 SER A C 1
ATOM 1849 O O . SER A 1 224 ? -4.699 -14.376 9.601 1.00 90.06 224 SER A O 1
ATOM 1851 N N . LYS A 1 225 ? -5.312 -16.534 9.646 1.00 91.31 225 LYS A N 1
ATOM 1852 C CA . LYS A 1 225 ? -6.366 -16.348 10.658 1.00 91.31 225 LYS A CA 1
ATOM 1853 C C . LYS A 1 225 ? -5.858 -15.612 11.909 1.00 91.31 225 LYS A C 1
ATOM 1855 O O . LYS A 1 225 ? -6.505 -14.676 12.361 1.00 91.31 225 LYS A O 1
ATOM 1860 N N . PHE A 1 226 ? -4.683 -15.991 12.413 1.00 92.44 226 PHE A N 1
ATOM 1861 C CA . PHE A 1 226 ? -4.073 -15.357 13.586 1.00 92.44 226 PHE A CA 1
ATOM 1862 C C . PHE A 1 226 ? -3.754 -13.874 13.342 1.00 92.44 226 PHE A C 1
ATOM 1864 O O . PHE A 1 226 ? -4.060 -13.027 14.177 1.00 92.44 226 PHE A O 1
ATOM 1871 N N . GLN A 1 227 ? -3.204 -13.540 12.170 1.00 94.50 227 GLN A N 1
ATOM 1872 C CA . GLN A 1 227 ? -2.930 -12.147 11.805 1.00 94.50 227 GLN A CA 1
ATOM 1873 C C . GLN A 1 227 ? -4.217 -11.320 11.725 1.00 94.50 227 GLN A C 1
ATOM 1875 O O . GLN A 1 227 ? -4.230 -10.186 12.196 1.00 94.50 227 GLN A O 1
ATOM 1880 N N . LYS A 1 228 ? -5.311 -11.875 11.184 1.00 95.44 228 LYS A N 1
ATOM 1881 C CA . LYS A 1 228 ? -6.608 -11.178 11.153 1.00 95.44 228 LYS A CA 1
ATOM 1882 C C . LYS A 1 228 ? -7.118 -10.869 12.558 1.00 95.44 228 LYS A C 1
ATOM 1884 O O . LYS A 1 228 ? -7.502 -9.735 12.821 1.00 95.44 228 LYS A O 1
ATOM 1889 N N . GLU A 1 229 ? -7.087 -11.850 13.460 1.00 95.38 229 GLU A N 1
ATOM 1890 C CA . GLU A 1 229 ? -7.500 -11.670 14.859 1.00 95.38 229 GLU A CA 1
ATOM 1891 C C . GLU A 1 229 ? -6.666 -10.584 15.555 1.00 95.38 229 GLU A C 1
ATOM 1893 O O . GLU A 1 229 ? -7.211 -9.720 16.248 1.00 95.38 229 GLU A O 1
ATOM 1898 N N . GLU A 1 230 ? -5.351 -10.566 15.324 1.00 96.00 230 GLU A N 1
ATOM 1899 C CA . GLU A 1 230 ? -4.469 -9.546 15.887 1.00 96.00 230 GLU A CA 1
ATOM 1900 C C . GLU A 1 230 ? -4.737 -8.147 15.308 1.00 96.00 230 GLU A C 1
ATOM 1902 O O . GLU A 1 230 ? -4.795 -7.173 16.067 1.00 96.00 230 GLU A O 1
ATOM 1907 N N . ILE A 1 231 ? -4.954 -8.042 13.992 1.00 96.44 231 ILE A N 1
ATOM 1908 C CA . ILE A 1 231 ? -5.343 -6.793 13.326 1.00 96.44 231 ILE A CA 1
ATOM 1909 C C . ILE A 1 231 ? -6.652 -6.275 13.930 1.00 96.44 231 ILE A C 1
ATOM 1911 O O . ILE A 1 231 ? -6.694 -5.137 14.394 1.00 96.44 231 ILE A O 1
ATOM 1915 N N . ILE A 1 232 ? -7.696 -7.109 14.006 1.00 96.06 232 ILE A N 1
ATOM 1916 C CA . ILE A 1 232 ? -8.999 -6.738 14.583 1.00 96.06 232 ILE A CA 1
ATOM 1917 C C . ILE A 1 232 ? -8.826 -6.218 16.011 1.00 96.06 232 ILE A C 1
ATOM 1919 O O . ILE A 1 232 ? -9.381 -5.173 16.362 1.00 96.06 232 ILE A O 1
ATOM 1923 N N . ARG A 1 233 ? -8.030 -6.904 16.838 1.00 95.44 233 ARG A N 1
ATOM 1924 C CA . ARG A 1 233 ? -7.752 -6.470 18.211 1.00 95.44 233 ARG A CA 1
ATOM 1925 C C . ARG A 1 233 ? -7.082 -5.095 18.243 1.00 95.44 233 ARG A C 1
ATOM 1927 O O . ARG A 1 233 ? -7.573 -4.205 18.931 1.00 95.44 233 ARG A O 1
ATOM 1934 N N . LYS A 1 234 ? -6.002 -4.891 17.478 1.00 95.00 234 LYS A N 1
ATOM 1935 C CA . LYS A 1 234 ? -5.294 -3.600 17.453 1.00 95.00 234 LYS A CA 1
ATOM 1936 C C . LYS A 1 234 ? -6.168 -2.466 16.922 1.00 95.00 234 LYS A C 1
ATOM 1938 O O . LYS A 1 234 ? -6.088 -1.357 17.437 1.00 95.00 234 LYS A O 1
ATOM 1943 N N . LEU A 1 235 ? -7.014 -2.723 15.929 1.00 95.19 235 LEU A N 1
ATOM 1944 C CA . LEU A 1 235 ? -7.935 -1.720 15.397 1.00 95.19 235 LEU A CA 1
ATOM 1945 C C . LEU A 1 235 ? -9.004 -1.319 16.418 1.00 95.19 235 LEU A C 1
ATOM 1947 O O . LEU A 1 235 ? -9.264 -0.127 16.578 1.00 95.19 235 LEU A O 1
ATOM 1951 N N . ASN A 1 236 ? -9.577 -2.287 17.141 1.00 93.62 236 ASN A N 1
ATOM 1952 C CA . ASN A 1 236 ? -10.491 -2.003 18.250 1.00 93.62 236 ASN A CA 1
ATOM 1953 C C . ASN A 1 236 ? -9.803 -1.164 19.331 1.00 93.62 236 ASN A C 1
ATOM 1955 O O . ASN A 1 236 ? -10.363 -0.165 19.784 1.00 93.62 236 ASN A O 1
ATOM 1959 N N . ASP A 1 237 ? -8.565 -1.517 19.688 1.00 91.81 237 ASP A N 1
ATOM 1960 C CA . ASP A 1 237 ? -7.784 -0.749 20.652 1.00 91.81 237 ASP A CA 1
ATOM 1961 C C . ASP A 1 237 ? -7.544 0.688 20.152 1.00 91.81 237 ASP A C 1
ATOM 1963 O O . ASP A 1 237 ? -7.737 1.654 20.891 1.00 91.81 237 ASP A O 1
ATOM 1967 N N . LEU A 1 238 ? -7.178 0.864 18.881 1.00 91.19 238 LEU A N 1
ATOM 1968 C CA . LEU A 1 238 ? -6.938 2.183 18.296 1.00 91.19 238 LEU A CA 1
ATOM 1969 C C . LEU A 1 238 ? -8.203 3.049 18.243 1.00 91.19 238 LEU A C 1
ATOM 1971 O O . LEU A 1 238 ? -8.126 4.249 18.523 1.00 91.19 238 LEU A O 1
ATOM 1975 N N . LEU A 1 239 ? -9.349 2.476 17.875 1.00 89.00 239 LEU A N 1
ATOM 1976 C CA . LEU A 1 239 ? -10.591 3.225 17.680 1.00 89.00 239 LEU A CA 1
ATOM 1977 C C . LEU A 1 239 ? -11.349 3.490 18.983 1.00 89.00 239 LEU A C 1
ATOM 1979 O O . LEU A 1 239 ? -11.904 4.576 19.134 1.00 89.00 239 LEU A O 1
ATOM 1983 N N . TYR A 1 240 ? -11.347 2.541 19.922 1.00 82.25 240 TYR A N 1
ATOM 1984 C CA . TYR A 1 240 ? -12.234 2.579 21.088 1.00 82.25 240 TYR A CA 1
ATOM 1985 C C . TYR A 1 240 ? -11.508 2.698 22.439 1.00 82.25 240 TYR A C 1
ATOM 1987 O O . TYR A 1 240 ? -12.120 3.154 23.406 1.00 82.25 240 TYR A O 1
ATOM 1995 N N . ASN A 1 241 ? -10.201 2.407 22.548 1.00 67.50 241 ASN A N 1
ATOM 1996 C CA . ASN A 1 241 ? -9.495 2.529 23.840 1.00 67.50 241 ASN A CA 1
ATOM 1997 C C . ASN A 1 241 ? -9.058 3.957 24.211 1.00 67.50 241 ASN A C 1
ATOM 1999 O O . ASN A 1 241 ? -8.305 4.139 25.170 1.00 67.50 241 ASN A O 1
ATOM 2003 N N . THR A 1 242 ? -9.548 4.999 23.534 1.00 50.81 242 THR A N 1
ATOM 2004 C CA . THR A 1 242 ? -9.335 6.384 23.991 1.00 50.81 242 THR A CA 1
ATOM 2005 C C . THR A 1 242 ? -10.216 6.782 25.179 1.00 50.81 242 THR A C 1
ATOM 2007 O O . THR A 1 242 ? -9.928 7.791 25.816 1.00 50.81 242 THR A O 1
ATOM 2010 N N . GLU A 1 243 ? -11.230 5.991 25.552 1.00 46.72 243 GLU A N 1
ATOM 2011 C CA . GLU A 1 243 ? -12.118 6.323 26.681 1.00 46.72 243 GLU A CA 1
ATOM 2012 C C . GLU A 1 243 ? -11.797 5.597 27.996 1.00 46.72 243 GLU A C 1
ATOM 2014 O O . GLU A 1 243 ? -12.197 6.054 29.068 1.00 46.72 243 GLU A O 1
ATOM 2019 N N . THR A 1 244 ? -11.025 4.510 27.989 1.00 41.75 244 THR A N 1
ATOM 2020 C CA . THR A 1 244 ? -10.835 3.704 29.209 1.00 41.75 244 THR A CA 1
ATOM 2021 C C . THR A 1 244 ? -9.780 4.252 30.170 1.00 41.75 244 THR A C 1
ATOM 2023 O O . THR A 1 244 ? -9.871 3.975 31.364 1.00 41.75 244 THR A O 1
ATOM 2026 N N . LYS A 1 245 ? -8.852 5.114 29.727 1.00 41.19 245 LYS A N 1
ATOM 2027 C CA . LYS A 1 245 ? -7.878 5.756 30.636 1.00 41.19 245 LYS A CA 1
ATOM 2028 C C . LYS A 1 245 ? -8.369 7.052 31.296 1.00 41.19 245 LYS A C 1
ATOM 2030 O O . LYS A 1 245 ? -7.863 7.386 32.362 1.00 41.19 245 LYS A O 1
ATOM 2035 N N . SER A 1 246 ? -9.365 7.756 30.740 1.00 38.19 246 SER A N 1
ATOM 2036 C CA . SER A 1 246 ? -9.950 8.947 31.392 1.00 38.19 246 SER A CA 1
ATOM 2037 C C . SER A 1 246 ? -11.280 8.682 32.098 1.00 38.19 246 SER A C 1
ATOM 2039 O O . SER A 1 246 ? -11.650 9.461 32.977 1.00 38.19 246 SER A O 1
ATOM 2041 N N . ASN A 1 247 ? -12.007 7.614 31.735 1.00 35.59 247 ASN A N 1
ATOM 2042 C CA . ASN A 1 247 ? -13.355 7.370 32.260 1.00 35.59 247 ASN A CA 1
ATOM 2043 C C . ASN A 1 247 ? -13.435 6.262 33.318 1.00 35.59 247 ASN A C 1
ATOM 2045 O O . ASN A 1 247 ? -14.438 6.217 34.027 1.00 35.59 247 ASN A O 1
ATOM 2049 N N . GLN A 1 248 ? -12.400 5.437 33.536 1.00 38.53 248 GLN A N 1
ATOM 2050 C CA . GLN A 1 248 ? -12.384 4.517 34.690 1.00 38.53 2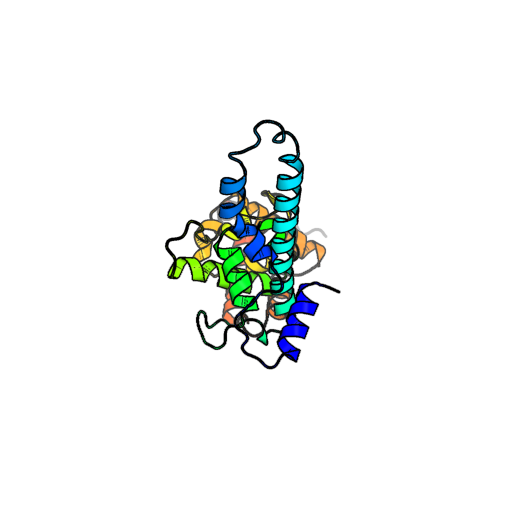48 GLN A CA 1
ATOM 2051 C C . GLN A 1 248 ? -12.374 5.255 36.042 1.00 38.53 248 GLN A C 1
ATOM 2053 O O . GLN A 1 248 ? -12.888 4.727 37.022 1.00 38.53 248 GLN A O 1
ATOM 2058 N N . SER A 1 249 ? -11.913 6.511 36.094 1.00 39.72 249 SER A N 1
ATOM 2059 C CA . SER A 1 249 ? -12.051 7.370 37.282 1.00 39.72 249 SER A CA 1
ATOM 2060 C C . SER A 1 249 ? -13.416 8.067 37.399 1.00 39.72 249 SER A C 1
ATOM 2062 O O . SER A 1 249 ? -13.715 8.636 38.446 1.00 39.72 249 SER A O 1
ATOM 2064 N N . LYS A 1 250 ? -14.271 8.017 36.362 1.00 37.34 250 LYS A N 1
ATOM 2065 C CA . LYS A 1 250 ? -15.578 8.714 36.318 1.00 37.34 250 LYS A CA 1
ATOM 2066 C C . LYS A 1 250 ? -16.800 7.790 36.229 1.00 37.34 250 LYS A C 1
ATOM 2068 O O . LYS A 1 250 ? -17.893 8.198 36.617 1.00 37.34 250 LYS A O 1
ATOM 2073 N N . LEU A 1 251 ? -16.642 6.545 35.777 1.00 35.94 251 LEU A N 1
ATOM 2074 C CA . LEU A 1 251 ? -17.738 5.575 35.616 1.00 35.94 251 LEU A CA 1
ATOM 2075 C C . LEU A 1 251 ? -18.187 4.900 36.918 1.00 35.94 251 LEU A C 1
ATOM 2077 O O . LEU A 1 251 ? -19.191 4.194 36.917 1.00 35.94 251 LEU A O 1
ATOM 2081 N N . ALA A 1 252 ? -17.544 5.191 38.050 1.00 37.91 252 ALA A N 1
ATOM 2082 C CA . ALA A 1 252 ? -18.042 4.756 39.350 1.00 37.91 252 ALA A CA 1
ATOM 2083 C C . ALA A 1 252 ? -19.386 5.410 39.751 1.00 37.91 252 ALA A C 1
ATOM 2085 O O . ALA A 1 252 ? -19.933 5.023 40.777 1.00 37.91 252 ALA A O 1
ATOM 2086 N N . HIS A 1 253 ? -19.911 6.420 39.031 1.00 41.88 253 HIS A N 1
ATOM 2087 C CA . HIS A 1 253 ? -20.936 7.318 39.597 1.00 41.88 253 HIS A CA 1
ATOM 2088 C C . HIS A 1 253 ? -22.158 7.692 38.732 1.00 41.88 253 HIS A C 1
ATOM 2090 O O . HIS A 1 253 ? -22.843 8.648 39.092 1.00 41.88 253 HIS A O 1
ATOM 2096 N N . LYS A 1 254 ? -22.548 6.972 37.665 1.00 35.22 254 LYS A N 1
ATOM 2097 C CA . LYS A 1 254 ? -23.878 7.223 37.050 1.00 35.22 254 LYS A CA 1
ATOM 2098 C C . LYS A 1 254 ? -24.640 5.955 36.659 1.00 35.22 254 LYS A C 1
ATOM 2100 O O . LYS A 1 254 ? -24.363 5.318 35.652 1.00 35.22 254 LYS A O 1
ATOM 2105 N N . LYS A 1 255 ? -25.643 5.640 37.490 1.00 34.41 255 LYS A N 1
ATOM 2106 C CA . LYS A 1 255 ? -26.711 4.659 37.255 1.00 34.41 255 LYS A CA 1
ATOM 2107 C C . LYS A 1 255 ? -27.454 4.960 35.945 1.00 34.41 255 LYS A C 1
ATOM 2109 O O . LYS A 1 255 ? -27.769 6.110 35.651 1.00 34.41 255 LYS A O 1
ATOM 2114 N N . ILE A 1 256 ? -27.758 3.895 35.209 1.00 37.31 256 ILE A N 1
ATOM 2115 C CA . ILE A 1 256 ? -28.537 3.870 33.968 1.00 37.31 256 ILE A CA 1
ATOM 2116 C C . ILE A 1 256 ? -29.984 4.292 34.269 1.00 37.31 256 ILE A C 1
ATOM 2118 O O . ILE A 1 256 ? -30.670 3.626 35.045 1.00 37.31 256 ILE A O 1
ATOM 2122 N N . TYR A 1 257 ? -30.466 5.371 33.648 1.00 36.53 257 TYR A N 1
ATOM 2123 C CA . TYR A 1 257 ? -31.895 5.691 33.618 1.00 36.53 257 TYR A CA 1
ATOM 2124 C C . TYR A 1 257 ? -32.571 4.848 32.528 1.00 36.53 257 TYR A C 1
ATOM 2126 O O . TYR A 1 257 ? -32.285 5.008 31.344 1.00 36.53 257 TYR A O 1
ATOM 2134 N N . ARG A 1 258 ? -33.462 3.937 32.941 1.00 34.91 258 ARG A N 1
ATOM 2135 C CA . ARG A 1 258 ? -34.433 3.262 32.067 1.00 34.91 258 ARG A CA 1
ATOM 2136 C C . ARG A 1 258 ? -35.582 4.229 31.783 1.00 34.91 258 ARG A C 1
ATOM 2138 O O . ARG A 1 258 ? -36.219 4.685 32.730 1.00 34.91 258 ARG A O 1
ATOM 2145 N N . TYR A 1 259 ? -35.869 4.500 30.514 1.00 36.41 259 TYR A N 1
ATOM 2146 C CA . TYR A 1 259 ? -37.149 5.093 30.124 1.00 36.41 259 TYR A CA 1
ATOM 2147 C C . TYR A 1 259 ? -38.210 3.987 30.010 1.00 36.41 259 TYR A C 1
ATOM 2149 O O . TYR A 1 259 ? -37.898 2.881 29.566 1.00 36.41 259 TYR A O 1
ATOM 2157 N N . ARG A 1 260 ? -39.406 4.290 30.528 1.00 38.38 260 ARG A N 1
ATOM 2158 C CA . ARG A 1 260 ? -40.620 3.459 30.496 1.00 38.38 260 ARG A CA 1
ATOM 2159 C C . ARG A 1 260 ? -41.237 3.440 29.108 1.00 38.38 260 ARG A C 1
ATOM 2161 O O . ARG A 1 260 ? -41.192 4.508 28.461 1.00 38.38 260 ARG A O 1
#

Secondary structure (DSSP, 8-state):
--HHHHHHHHHHHH-S------S-HHHHHHHGGGGTGGGGGG-TTSTTS-HHHHHHHHHHHHHHHHHHHHHHHHHHTT-GGG--S-TTSTT--HHHHHHHHHHHTT-S-HHHHHTT--HHHHHHHHHHHHHHHHH---S----TTHHHHTSS-EETTEE---TTHHHHHHHHTT-GGGTTGGG-HHHHHHHHHHHHHHHHHHT--HHHHHHHHHHHS-GGGPPPHHHHHHHHHHHHHHHHTTSHHHHTTTGGG-------

Foldseek 3Di:
DDPLVVVVVCVVVVPDLDDPPDPCCVVVVVVPPVPVVVVPPPDPPPPVPDPPVVVVVLVVSQLVLLVLLQVLLVVCLVPVQQDDLDPPDPSHHVSNVSSLVCLLVVSHQVQSNQAQGALQSVVSVLSSQCVCCVPDPDDDHDALCPQQVSHPDNFLQDGRTHPHPLLNVLLCLPPPRNVVVCVDPGNLSNSLNVVVVVCVVVVHDLLRVLVVSQVSHDPVRHQDPVSSVVSSVSVCCSRPVPCCVPCVVPVVDDDDDDDD

pLDDT: mean 71.05, std 22.02, range [30.28, 96.44]

Organism: NCBI:txid768726

Sequence (260 aa):
MSELKIVYVQWLLSGKKFPFSSRFNFIYDSFSFGKVVTRAQNSEKCIKVSVNKLHWKRVSNKKKMDNFCREYLLLTDKLDSIFTNDFYSDKQNDIQLSVEYLLNTNKVDLSNVIANLSVSSLLRLEQILLFRVQYNNGSFNYTSRTIFDSMTSNSPFYWSGGKGVLEFYILKTIDSFYQDLYLDTQFIEGFKWKMISTLNSQNMMIDEYVEVISQKVSIVDSVSKFQKEEIIRKLNDLLYNTETKSNQSKLAHKKIYRYR